Protein AF-0000000066659249 (afdb_homodimer)

Radius of gyration: 37.43 Å; Cα contacts (8 Å, |Δi|>4): 221; chains: 2; bounding box: 89×97×148 Å

pLDDT: mean 71.65, std 25.77, range [28.55, 98.88]

Solvent-accessible surface area (backbone atoms only — not comparable to full-atom values): 22396 Å² total; per-residue (Å²): 132,82,81,75,80,78,77,78,77,73,79,76,73,80,72,71,75,65,77,72,71,72,72,58,65,81,58,81,72,48,66,68,53,38,50,52,30,42,47,53,44,69,64,48,76,65,49,74,90,69,35,51,66,54,49,49,52,50,40,46,52,32,44,44,65,36,52,31,66,90,82,36,53,72,68,57,39,46,46,54,52,38,38,52,49,53,50,67,30,39,57,68,71,58,28,54,55,48,56,72,72,57,60,83,43,56,68,50,43,31,51,48,50,50,50,50,53,52,53,27,51,50,32,40,52,56,67,65,45,74,69,78,71,79,73,81,69,81,84,73,81,71,82,75,74,79,87,70,71,75,77,75,64,79,69,71,80,68,74,73,70,81,54,78,75,70,79,90,53,84,56,76,79,84,65,79,83,121,132,81,82,75,82,79,78,81,79,73,80,74,72,79,73,73,76,67,76,72,71,72,71,58,66,81,57,80,73,48,63,70,54,38,51,51,29,40,48,52,42,72,64,47,75,62,48,75,87,70,35,52,66,54,48,51,50,50,40,46,53,33,44,42,65,35,50,30,65,90,82,36,52,71,68,54,38,48,46,56,52,36,38,53,49,52,52,67,30,39,57,67,70,59,28,53,52,49,57,72,70,58,61,81,44,56,68,50,44,32,52,48,52,51,51,50,52,53,51,20,52,52,31,41,50,58,66,66,46,75,68,77,73,76,73,81,67,80,85,72,82,73,81,75,70,88,86,86,77,76,78,74,64,80,69,69,78,70,73,74,68,79,54,75,78,69,80,88,55,64,44,84,75,85,72,80,84,121

Secondary structure (DSSP, 8-state):
---------------------------S--HHHHHHHHHHHHT----TTT-HHHHHHHHHHHHHHHH-TTTS-HHHHHHHHHHHHHHHHS-HHHHHHHHHH---SHHHHHHHHHHHHHHHHHHHHHHHS----------------S----------------------S---------/---------------------------S--HHHHHHHHHHHHT----TTT-HHHHHHHHHHHHHHHH-TTTS-HHHHHHHHHHHHHHHHS-HHHHHHHHHH---SHHHHHHHHHHHHHHHHHHHHHHHS---------------------------------------S---------

Organism: Homo sapiens (NCBI:txid9606)

Structure (mmCIF, N/CA/C/O backbone):
data_AF-0000000066659249-model_v1
#
loop_
_entity.id
_entity.type
_entity.pdbx_description
1 polymer 'Zinc finger and SCAN domain containing 1'
#
loop_
_atom_site.group_PDB
_atom_site.id
_atom_site.type_symbol
_atom_site.label_atom_id
_atom_site.label_alt_id
_atom_site.label_comp_id
_atom_site.label_asym_id
_atom_site.label_entity_id
_atom_site.label_seq_id
_atom_site.pdbx_PDB_ins_code
_atom_site.Cartn_x
_atom_site.Cartn_y
_atom_site.Cartn_z
_atom_site.occupancy
_atom_site.B_iso_or_equiv
_atom_site.auth_seq_id
_atom_site.auth_comp_id
_atom_site.auth_asym_id
_atom_site.auth_atom_id
_atom_site.pdbx_PDB_model_num
ATOM 1 N N . MET A 1 1 ? -12.602 -36.469 81 1 34.88 1 MET A N 1
ATOM 2 C CA . MET A 1 1 ? -13.234 -36.406 79.688 1 34.88 1 MET A CA 1
ATOM 3 C C . MET A 1 1 ? -12.336 -35.719 78.688 1 34.88 1 MET A C 1
ATOM 5 O O . MET A 1 1 ? -11.93 -34.562 78.875 1 34.88 1 MET A O 1
ATOM 9 N N . LEU A 1 2 ? -11.461 -36.531 78 1 43.75 2 LEU A N 1
ATOM 10 C CA . LEU A 1 2 ? -10.43 -36.125 77.062 1 43.75 2 LEU A CA 1
ATOM 11 C C . LEU A 1 2 ? -11.023 -35.312 75.938 1 43.75 2 LEU A C 1
ATOM 13 O O . LEU A 1 2 ? -12.07 -35.656 75.375 1 43.75 2 LEU A O 1
ATOM 17 N N . PRO A 1 3 ? -10.703 -33.969 75.812 1 46.81 3 PRO A N 1
ATOM 18 C CA . PRO A 1 3 ? -11.289 -33.031 74.875 1 46.81 3 PRO A CA 1
ATOM 19 C C . PRO A 1 3 ? -11.133 -33.531 73.438 1 46.81 3 PRO A C 1
ATOM 21 O O . PRO A 1 3 ? -10.195 -34.25 73.125 1 46.81 3 PRO A O 1
ATOM 24 N N . ARG A 1 4 ? -12.266 -33.938 72.75 1 46.78 4 ARG A N 1
ATOM 25 C CA . ARG A 1 4 ? -12.336 -34.438 71.375 1 46.78 4 ARG A CA 1
ATOM 26 C C . ARG A 1 4 ? -11.625 -33.5 70.375 1 46.78 4 ARG A C 1
ATOM 28 O O . ARG A 1 4 ? -11.711 -32.281 70.5 1 46.78 4 ARG A O 1
ATOM 35 N N . PRO A 1 5 ? -10.516 -34 69.75 1 45.25 5 PRO A N 1
ATOM 36 C CA . PRO A 1 5 ? -9.719 -33.156 68.875 1 45.25 5 PRO A CA 1
ATOM 37 C C . PRO A 1 5 ? -10.57 -32.531 67.75 1 45.25 5 PRO A C 1
ATOM 39 O O . PRO A 1 5 ? -11.594 -33.094 67.375 1 45.25 5 PRO A O 1
ATOM 42 N N . LYS A 1 6 ? -10.727 -31.172 67.688 1 40.38 6 LYS A N 1
ATOM 43 C CA . LYS A 1 6 ? -11.461 -30.375 66.688 1 40.38 6 LYS A CA 1
ATOM 44 C C . LYS A 1 6 ? -11.094 -30.781 65.25 1 40.38 6 LYS A C 1
ATOM 46 O O . LYS A 1 6 ? -9.914 -30.969 65 1 40.38 6 LYS A O 1
ATOM 51 N N . ALA A 1 7 ? -12.031 -31.375 64.5 1 44 7 ALA A N 1
ATOM 52 C CA . ALA A 1 7 ? -11.93 -31.859 63.094 1 44 7 ALA A CA 1
ATOM 53 C C . ALA A 1 7 ? -11.258 -30.828 62.219 1 44 7 ALA A C 1
ATOM 55 O O . ALA A 1 7 ? -11.461 -29.625 62.375 1 44 7 ALA A O 1
ATOM 56 N N . PRO A 1 8 ? -10.07 -31.203 61.625 1 44.59 8 PRO A N 1
ATOM 57 C CA . PRO A 1 8 ? -9.344 -30.266 60.75 1 44.59 8 PRO A CA 1
ATOM 58 C C . PRO A 1 8 ? -10.234 -29.656 59.656 1 44.59 8 PRO A C 1
ATOM 60 O O . PRO A 1 8 ? -11.234 -30.266 59.281 1 44.59 8 PRO A O 1
ATOM 63 N N . ALA A 1 9 ? -10.438 -28.312 59.688 1 44.53 9 ALA A N 1
ATOM 64 C CA . ALA A 1 9 ? -11.172 -27.484 58.719 1 44.53 9 ALA A CA 1
ATOM 65 C C . ALA A 1 9 ? -10.844 -27.891 57.281 1 44.53 9 ALA A C 1
ATOM 67 O O . ALA A 1 9 ? -9.719 -28.297 57 1 44.53 9 ALA A O 1
ATOM 68 N N . SER A 1 10 ? -11.883 -28.625 56.688 1 44.41 10 SER A N 1
ATOM 69 C CA . SER A 1 10 ? -11.859 -29.078 55.312 1 44.41 10 SER A CA 1
ATOM 70 C C . SER A 1 10 ? -11.195 -28.062 54.375 1 44.41 10 SER A C 1
ATOM 72 O O . SER A 1 10 ? -11.383 -26.859 54.562 1 44.41 10 SER A O 1
ATOM 74 N N . PRO A 1 11 ? -9.992 -28.469 53.812 1 45 11 PRO A N 1
ATOM 75 C CA . PRO A 1 11 ? -9.336 -27.562 52.844 1 45 11 PRO A CA 1
ATOM 76 C C . PRO A 1 11 ? -10.312 -26.969 51.844 1 45 11 PRO A C 1
ATOM 78 O O . PRO A 1 11 ? -11.328 -27.594 51.5 1 45 11 PRO A O 1
ATOM 81 N N . ARG A 1 12 ? -10.602 -25.641 51.969 1 41.31 12 ARG A N 1
ATOM 82 C CA . ARG A 1 12 ? -11.43 -24.875 51.062 1 41.31 12 ARG A CA 1
ATOM 83 C C . ARG A 1 12 ? -11.141 -25.281 49.594 1 41.31 12 ARG A C 1
ATOM 85 O O . ARG A 1 12 ? -9.984 -25.422 49.219 1 41.31 12 ARG A O 1
ATOM 92 N N . ARG A 1 13 ? -12.078 -26.109 48.969 1 41.59 13 ARG A N 1
ATOM 93 C CA . ARG A 1 13 ? -12 -26.453 47.562 1 41.59 13 ARG A CA 1
ATOM 94 C C . ARG A 1 13 ? -11.469 -25.297 46.719 1 41.59 13 ARG A C 1
ATOM 96 O O . ARG A 1 13 ? -11.906 -24.141 46.906 1 41.59 13 ARG A O 1
ATOM 103 N N . PRO A 1 14 ? -10.25 -25.469 46.125 1 45.16 14 PRO A N 1
ATOM 104 C CA . PRO A 1 14 ? -9.742 -24.391 45.25 1 45.16 14 PRO A CA 1
ATOM 105 C C . PRO A 1 14 ? -10.805 -23.844 44.312 1 45.16 14 PRO A C 1
ATOM 107 O O . PRO A 1 14 ? -11.617 -24.609 43.781 1 45.16 14 PRO A O 1
ATOM 110 N N . GLN A 1 15 ? -11.477 -22.719 44.656 1 40.66 15 GLN A N 1
ATOM 111 C CA . GLN A 1 15 ? -12.414 -22.031 43.75 1 40.66 15 GLN A CA 1
ATOM 112 C C . GLN A 1 15 ? -11.898 -22.016 42.312 1 40.66 15 GLN A C 1
ATOM 114 O O . GLN A 1 15 ? -10.703 -21.844 42.094 1 40.66 15 GLN A O 1
ATOM 119 N N . THR A 1 16 ? -12.469 -22.906 41.438 1 46.16 16 THR A N 1
ATOM 120 C CA . THR A 1 16 ? -12.195 -22.828 40 1 46.16 16 THR A CA 1
ATOM 121 C C . THR A 1 16 ? -12.086 -21.391 39.562 1 46.16 16 THR A C 1
ATOM 123 O O . THR A 1 16 ? -12.938 -20.562 39.875 1 46.16 16 THR A O 1
ATOM 126 N N . PRO A 1 17 ? -10.867 -20.922 39.281 1 46.28 17 PRO A N 1
ATOM 127 C CA . PRO A 1 17 ? -10.805 -19.547 38.781 1 46.28 17 PRO A CA 1
ATOM 128 C C . PRO A 1 17 ? -11.883 -19.266 37.719 1 46.28 17 PRO A C 1
ATOM 130 O O . PRO A 1 17 ? -12.25 -20.156 36.969 1 46.28 17 PRO A O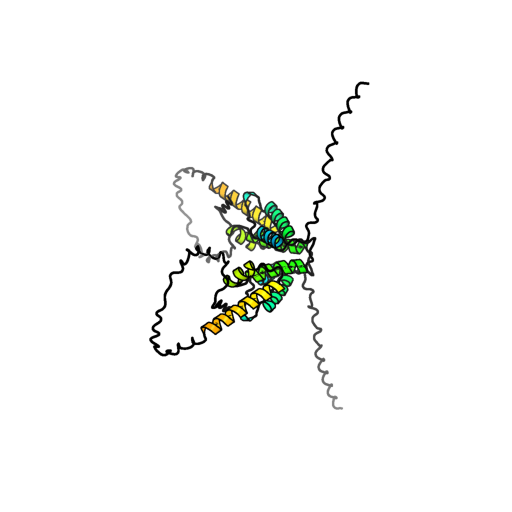 1
ATOM 133 N N . THR A 1 18 ? -12.992 -18.609 38.094 1 44.81 18 THR A N 1
ATOM 134 C CA . THR A 1 18 ? -13.914 -18.109 37.094 1 44.81 18 THR A CA 1
ATOM 135 C C . THR A 1 18 ? -13.148 -17.609 35.875 1 44.81 18 THR A C 1
ATOM 137 O O . THR A 1 18 ? -12.094 -17 36 1 44.81 18 THR A O 1
ATOM 140 N N . PRO A 1 19 ? -13.312 -18.328 34.75 1 41.47 19 PRO A N 1
ATOM 141 C CA . PRO A 1 19 ? -12.656 -17.75 33.594 1 41.47 19 PRO A CA 1
ATOM 142 C C . PRO A 1 19 ? -12.734 -16.219 33.562 1 41.47 19 PRO A C 1
ATOM 144 O O . PRO A 1 19 ? -13.75 -15.648 33.969 1 41.47 19 PRO A O 1
ATOM 147 N N . SER A 1 20 ? -11.758 -15.508 34.031 1 40 20 SER A N 1
ATOM 148 C CA . SER A 1 20 ? -11.664 -14.062 33.844 1 40 20 SER A CA 1
ATOM 149 C C . SER A 1 20 ? -12.297 -13.648 32.5 1 40 20 SER A C 1
ATOM 151 O O . SER A 1 20 ? -12.078 -14.289 31.484 1 40 20 SER A O 1
ATOM 153 N N . GLU A 1 21 ? -13.555 -13.148 32.5 1 41.75 21 GLU A N 1
ATOM 154 C CA . GLU A 1 21 ? -14.273 -12.43 31.438 1 41.75 21 GLU A CA 1
ATOM 155 C C . GLU A 1 21 ? -13.312 -11.609 30.578 1 41.75 21 GLU A C 1
ATOM 157 O O . GLU A 1 21 ? -13.719 -10.625 29.953 1 41.75 21 GLU A O 1
ATOM 162 N N . GLN A 1 22 ? -12.086 -11.688 30.828 1 38.53 22 GLN A N 1
ATOM 163 C CA . GLN A 1 22 ? -11.328 -10.766 29.984 1 38.53 22 GLN A CA 1
ATOM 164 C C . GLN A 1 22 ? -11.617 -11 28.516 1 38.53 22 GLN A C 1
ATOM 166 O O . GLN A 1 22 ? -10.695 -11.094 27.703 1 38.53 22 GLN A O 1
ATOM 171 N N . ASP A 1 23 ? -12.547 -11.844 28.266 1 40.34 23 ASP A N 1
ATOM 172 C CA . ASP A 1 23 ? -12.898 -11.789 26.859 1 40.34 23 ASP A CA 1
ATOM 173 C C . ASP A 1 23 ? -13.203 -10.359 26.422 1 40.34 23 ASP A C 1
ATOM 175 O O . ASP A 1 23 ? -14.359 -9.945 26.406 1 40.34 23 ASP A O 1
ATOM 179 N N . ALA A 1 24 ? -12.539 -9.305 26.984 1 41.25 24 ALA A N 1
ATOM 180 C CA . ALA A 1 24 ? -12.695 -7.895 26.625 1 41.25 24 ALA A CA 1
ATOM 181 C C . ALA A 1 24 ? -12.961 -7.75 25.125 1 41.25 24 ALA A C 1
ATOM 183 O O . ALA A 1 24 ? -12.305 -8.398 24.312 1 41.25 24 ALA A O 1
ATOM 184 N N . ASP A 1 25 ? -14.094 -7.66 24.75 1 46.62 25 ASP A N 1
ATOM 185 C CA . ASP A 1 25 ? -14.43 -7.172 23.406 1 46.62 25 ASP A CA 1
ATOM 186 C C . ASP A 1 25 ? -13.312 -6.297 22.844 1 46.62 25 ASP A C 1
ATOM 188 O O . ASP A 1 25 ? -12.812 -5.402 23.531 1 46.62 25 ASP A O 1
ATOM 192 N N . PRO A 1 26 ? -12.367 -6.848 22.125 1 51.72 26 PRO A N 1
ATOM 193 C CA . PRO A 1 26 ? -11.273 -5.938 21.766 1 51.72 26 PRO A CA 1
ATOM 194 C C . PRO A 1 26 ? -11.75 -4.504 21.547 1 51.72 26 PRO A C 1
ATOM 196 O O . PRO A 1 26 ? -12.672 -4.27 20.766 1 51.72 26 PRO A O 1
ATOM 199 N N . GLY A 1 27 ? -12.047 -3.768 22.594 1 56.53 27 GLY A N 1
ATOM 200 C CA . GLY A 1 27 ? -12.281 -2.342 22.438 1 56.53 27 GLY A CA 1
ATOM 201 C C . GLY A 1 27 ? -11.703 -1.775 21.156 1 56.53 27 GLY A C 1
ATOM 202 O O . GLY A 1 27 ? -11.102 -2.504 20.359 1 56.53 27 GLY A O 1
ATOM 203 N N . PRO A 1 28 ? -12.234 -0.612 20.812 1 67.56 28 PRO A N 1
ATOM 204 C CA . PRO A 1 28 ? -11.664 0.016 19.625 1 67.56 28 PRO A CA 1
ATOM 205 C C . PRO A 1 28 ? -10.141 -0.065 19.578 1 67.56 28 PRO A C 1
ATOM 207 O O . PRO A 1 28 ? -9.492 -0.015 20.625 1 67.56 28 PRO A O 1
ATOM 210 N N . ALA A 1 29 ? -9.766 -0.588 18.594 1 75.94 29 ALA A N 1
ATOM 211 C CA . ALA A 1 29 ? -8.312 -0.71 18.422 1 75.94 29 ALA A CA 1
ATOM 212 C C . ALA A 1 29 ? -7.625 0.635 18.641 1 75.94 29 ALA A C 1
ATOM 214 O O . ALA A 1 29 ? -8.086 1.663 18.141 1 75.94 29 ALA A O 1
ATOM 215 N N . SER A 1 30 ? -6.781 0.67 19.594 1 87.62 30 SER A N 1
ATOM 216 C CA . SER A 1 30 ? -5.945 1.853 19.766 1 87.62 30 SER A CA 1
ATOM 217 C C . SER A 1 30 ? -5.227 2.209 18.469 1 87.62 30 SER A C 1
ATOM 219 O O . SER A 1 30 ? -5 1.343 17.609 1 87.62 30 SER A O 1
ATOM 221 N N . PRO A 1 31 ? -4.914 3.426 18.312 1 89 31 PRO A N 1
ATOM 222 C CA . PRO A 1 31 ? -4.176 3.836 17.109 1 89 31 PRO A CA 1
ATOM 223 C C . PRO A 1 31 ? -2.846 3.1 16.969 1 89 31 PRO A C 1
ATOM 225 O O . PRO A 1 31 ? -2.434 2.791 15.844 1 89 31 PRO A O 1
ATOM 228 N N . ARG A 1 32 ? -2.238 2.912 18.047 1 90.38 32 ARG A N 1
ATOM 229 C CA . ARG A 1 32 ? -0.972 2.186 18.016 1 90.38 32 ARG A CA 1
ATOM 230 C C . ARG A 1 32 ? -1.176 0.756 17.531 1 90.38 32 ARG A C 1
ATOM 232 O O . ARG A 1 32 ? -0.354 0.228 16.766 1 90.38 32 ARG A O 1
ATOM 239 N N . ASP A 1 33 ? -2.201 0.205 17.984 1 93.94 33 ASP A N 1
ATOM 240 C CA . ASP A 1 33 ? -2.521 -1.154 17.547 1 93.94 33 ASP A CA 1
ATOM 241 C C . ASP A 1 33 ? -2.848 -1.203 16.062 1 93.94 33 ASP A C 1
ATOM 243 O O . ASP A 1 33 ? -2.414 -2.115 15.359 1 93.94 33 ASP A O 1
ATOM 247 N N . THR A 1 34 ? -3.613 -0.264 15.633 1 95.56 34 THR A N 1
ATOM 248 C CA . THR A 1 34 ? -3.975 -0.202 14.219 1 95.56 34 THR A CA 1
ATOM 249 C C . THR A 1 34 ? -2.73 -0.085 13.344 1 95.56 34 THR A C 1
ATOM 251 O O . THR A 1 34 ? -2.615 -0.765 12.32 1 95.56 34 THR A O 1
ATOM 254 N N . GLU A 1 35 ? -1.809 0.736 13.781 1 95.62 35 GLU A N 1
ATOM 255 C CA . GLU A 1 35 ? -0.558 0.916 13.047 1 95.62 35 GLU A CA 1
ATOM 256 C C . GLU A 1 35 ? 0.271 -0.365 13.047 1 95.62 35 GLU A C 1
ATOM 258 O O . GLU A 1 35 ? 0.887 -0.713 12.039 1 95.62 35 GLU A O 1
ATOM 263 N N . ALA A 1 36 ? 0.311 -1.002 14.156 1 96.31 36 ALA A N 1
ATOM 264 C CA . ALA A 1 36 ? 1.062 -2.252 14.234 1 96.31 36 ALA A CA 1
ATOM 265 C C . ALA A 1 36 ? 0.488 -3.297 13.281 1 96.31 36 ALA A C 1
ATOM 267 O O . ALA A 1 36 ? 1.236 -4.031 12.633 1 96.31 36 ALA A O 1
ATOM 268 N N . GLN A 1 37 ? -0.81 -3.336 13.258 1 97.88 37 GLN A N 1
ATOM 269 C CA . GLN A 1 37 ? -1.466 -4.285 12.359 1 97.88 37 GLN A CA 1
ATOM 270 C C . GLN A 1 37 ? -1.225 -3.922 10.898 1 97.88 37 GLN A C 1
ATOM 272 O O . GLN A 1 37 ? -1.006 -4.801 10.062 1 97.88 37 GLN A O 1
ATOM 277 N N . ARG A 1 38 ? -1.259 -2.67 10.586 1 98.06 38 ARG A N 1
ATOM 278 C CA . ARG A 1 38 ? -0.951 -2.209 9.234 1 98.06 38 ARG A CA 1
ATOM 279 C C . ARG A 1 38 ? 0.453 -2.635 8.82 1 98.06 38 ARG A C 1
ATOM 281 O O . ARG A 1 38 ? 0.645 -3.176 7.727 1 98.06 38 ARG A O 1
ATOM 288 N N . LEU A 1 39 ? 1.36 -2.398 9.727 1 97.5 39 LEU A N 1
ATOM 289 C CA . LEU A 1 39 ? 2.752 -2.723 9.43 1 97.5 39 LEU A CA 1
ATOM 290 C C . LEU A 1 39 ? 2.924 -4.219 9.195 1 97.5 39 LEU A C 1
ATOM 292 O O . LEU A 1 39 ? 3.656 -4.629 8.289 1 97.5 39 LEU A O 1
ATOM 296 N N . ARG A 1 40 ? 2.277 -5.008 9.93 1 98.19 40 ARG A N 1
ATOM 297 C CA . ARG A 1 40 ? 2.354 -6.453 9.75 1 98.19 40 ARG A CA 1
ATOM 298 C C . ARG A 1 40 ? 1.824 -6.867 8.375 1 98.19 40 ARG A C 1
ATOM 300 O O . ARG A 1 40 ? 2.395 -7.742 7.723 1 98.19 40 ARG A O 1
ATOM 307 N N . PHE A 1 41 ? 0.739 -6.242 8.008 1 98.69 41 PHE A N 1
ATOM 308 C CA . PHE A 1 41 ? 0.149 -6.535 6.711 1 98.69 41 PHE A CA 1
ATOM 309 C C . PHE A 1 41 ? 1.075 -6.09 5.586 1 98.69 41 PHE A C 1
ATOM 311 O O . PHE A 1 41 ? 1.317 -6.844 4.641 1 98.69 41 PHE A O 1
ATOM 318 N N . ARG A 1 42 ? 1.673 -4.91 5.73 1 98.44 42 ARG A N 1
ATOM 319 C CA . ARG A 1 42 ? 2.482 -4.332 4.664 1 98.44 42 ARG A CA 1
ATOM 320 C C . ARG A 1 42 ? 3.867 -4.965 4.621 1 98.44 42 ARG A C 1
ATOM 322 O O . ARG A 1 42 ? 4.496 -5.023 3.562 1 98.44 42 ARG A O 1
ATOM 329 N N . GLN A 1 43 ? 4.359 -5.449 5.672 1 97.31 43 GLN A N 1
ATOM 330 C CA . GLN A 1 43 ? 5.703 -6.012 5.746 1 97.31 43 GLN A CA 1
ATOM 331 C C . GLN A 1 43 ? 5.684 -7.523 5.531 1 97.31 43 GLN A C 1
ATOM 333 O O . GLN A 1 43 ? 6.715 -8.188 5.656 1 97.31 43 GLN A O 1
ATOM 338 N N . PHE A 1 44 ? 4.57 -8.039 5.203 1 97.44 44 PHE A N 1
ATOM 339 C CA . PHE A 1 44 ? 4.453 -9.469 4.957 1 97.44 44 PHE A CA 1
ATOM 340 C C . PHE A 1 44 ? 5.469 -9.93 3.92 1 97.44 44 PHE A C 1
ATOM 342 O O . PHE A 1 44 ? 5.699 -9.242 2.922 1 97.44 44 PHE A O 1
ATOM 349 N N . GLN A 1 45 ? 6.043 -11.086 4.168 1 94.81 45 GLN A N 1
ATOM 350 C CA . GLN A 1 45 ? 7.02 -11.664 3.254 1 94.81 45 GLN A CA 1
ATOM 351 C C . GLN A 1 45 ? 6.512 -12.977 2.668 1 94.81 45 GLN A C 1
ATOM 353 O O . GLN A 1 45 ? 6.051 -13.852 3.402 1 94.81 45 GLN A O 1
ATOM 358 N N . TYR A 1 46 ? 6.621 -13.055 1.405 1 95.31 46 TYR A N 1
ATOM 359 C CA . TYR A 1 46 ? 6.25 -14.297 0.739 1 95.31 46 TYR A CA 1
ATOM 360 C C . TYR A 1 46 ? 7.383 -15.312 0.808 1 95.31 46 TYR A C 1
ATOM 362 O O . TYR A 1 46 ? 8.531 -15 0.479 1 95.31 46 TYR A O 1
ATOM 370 N N . HIS A 1 47 ? 7.016 -16.516 1.206 1 90.56 47 HIS A N 1
ATOM 371 C CA . HIS A 1 47 ? 7.93 -17.656 1.192 1 90.56 47 HIS A CA 1
ATOM 372 C C . HIS A 1 47 ? 7.477 -18.719 0.197 1 90.56 47 HIS A C 1
ATOM 374 O O . HIS A 1 47 ? 6.414 -19.312 0.365 1 90.56 47 HIS A O 1
ATOM 380 N N . VAL A 1 48 ? 8.398 -18.984 -0.696 1 86.38 48 VAL A N 1
ATOM 381 C CA . VAL A 1 48 ? 8.062 -19.891 -1.782 1 86.38 48 VAL A CA 1
ATOM 382 C C . VAL A 1 48 ? 7.691 -21.266 -1.211 1 86.38 48 VAL A C 1
ATOM 384 O O . VAL A 1 48 ? 6.777 -21.922 -1.711 1 86.38 48 VAL A O 1
ATOM 387 N N . ALA A 1 49 ? 8.375 -21.578 -0.173 1 85.62 49 ALA A N 1
ATOM 388 C CA . ALA A 1 49 ? 8.172 -22.891 0.431 1 85.62 49 ALA A CA 1
ATOM 389 C C . ALA A 1 49 ? 6.758 -23.031 0.987 1 85.62 49 ALA A C 1
ATOM 391 O O . ALA A 1 49 ? 6.188 -24.125 0.993 1 85.62 49 ALA A O 1
ATOM 392 N N . SER A 1 50 ? 6.172 -21.969 1.454 1 90 50 SER A N 1
ATOM 393 C CA . SER A 1 50 ? 4.84 -22 2.045 1 90 50 SER A CA 1
ATOM 394 C C . SER A 1 50 ? 3.758 -22.047 0.971 1 90 50 SER A C 1
ATOM 396 O O . SER A 1 50 ? 2.668 -22.578 1.203 1 90 50 SER A O 1
ATOM 398 N N . GLY A 1 51 ? 4.059 -21.453 -0.217 1 93 51 GLY A N 1
ATOM 399 C CA . GLY A 1 51 ? 3.121 -21.438 -1.329 1 93 51 GLY A CA 1
ATOM 400 C C . GLY A 1 51 ? 2.209 -20.234 -1.326 1 93 51 GLY A C 1
ATOM 401 O O . GLY A 1 51 ? 2.041 -19.578 -0.295 1 93 51 GLY A O 1
ATOM 402 N N . PRO A 1 52 ? 1.58 -20.016 -2.369 1 96.62 52 PRO A N 1
ATOM 403 C CA . PRO A 1 52 ? 0.794 -18.797 -2.541 1 96.62 52 PRO A CA 1
ATOM 404 C C . PRO A 1 52 ? -0.548 -18.844 -1.815 1 96.62 52 PRO A C 1
ATOM 406 O O . PRO A 1 52 ? -1.036 -17.828 -1.336 1 96.62 52 PRO A O 1
ATOM 409 N N . HIS A 1 53 ? -1.154 -20.047 -1.659 1 97.38 53 HIS A N 1
ATOM 410 C CA . HIS A 1 53 ? -2.461 -20.141 -1.018 1 97.38 53 HIS A CA 1
ATOM 411 C C . HIS A 1 53 ? -2.371 -19.812 0.468 1 97.38 53 HIS A C 1
ATOM 413 O O . HIS A 1 53 ? -3.225 -19.094 1.001 1 97.38 53 HIS A O 1
ATOM 419 N N . LEU A 1 54 ? -1.35 -20.359 1.036 1 96.88 54 LEU A N 1
ATOM 420 C CA . LEU A 1 54 ? -1.137 -20.062 2.447 1 96.88 54 LEU A CA 1
ATOM 421 C C . LEU A 1 54 ? -0.83 -18.578 2.648 1 96.88 54 LEU A C 1
ATOM 423 O O . LEU A 1 54 ? -1.338 -17.953 3.584 1 96.88 54 LEU A O 1
ATOM 427 N N . ALA A 1 55 ? 0.015 -18.078 1.82 1 97.5 55 ALA A N 1
ATOM 428 C CA . ALA A 1 55 ? 0.369 -16.672 1.885 1 97.5 55 ALA A CA 1
ATOM 429 C C . ALA A 1 55 ? -0.871 -15.781 1.764 1 97.5 55 ALA A C 1
ATOM 431 O O . ALA A 1 55 ? -1.041 -14.836 2.529 1 97.5 55 ALA A O 1
ATOM 432 N N . LEU A 1 56 ? -1.727 -16.109 0.867 1 98.56 56 LEU A N 1
ATOM 433 C CA . LEU A 1 56 ? -2.945 -15.336 0.654 1 98.56 56 LEU A CA 1
ATOM 434 C C . LEU A 1 56 ? -3.865 -15.43 1.867 1 98.56 56 LEU A C 1
ATOM 436 O O . LEU A 1 56 ? -4.508 -14.445 2.238 1 98.56 56 LEU A O 1
ATOM 440 N N . GLY A 1 57 ? -3.953 -16.547 2.445 1 98.44 57 GLY A N 1
ATOM 441 C CA . GLY A 1 57 ? -4.711 -16.688 3.678 1 98.44 57 GLY A CA 1
ATOM 442 C C . GLY A 1 57 ? -4.176 -15.828 4.809 1 98.44 57 GLY A C 1
ATOM 443 O O . GLY A 1 57 ? -4.945 -15.211 5.547 1 98.44 57 GLY A O 1
ATOM 444 N N . GLN A 1 58 ? -2.885 -15.836 4.945 1 98.38 58 GLN A N 1
ATOM 445 C CA . GLN A 1 58 ? -2.254 -15.008 5.969 1 98.38 58 GLN A CA 1
ATOM 446 C C . GLN A 1 58 ? -2.512 -13.531 5.711 1 98.38 58 GLN A C 1
ATOM 448 O O . GLN A 1 58 ? -2.84 -12.781 6.637 1 98.38 58 GLN A O 1
ATOM 453 N N . LEU A 1 59 ? -2.375 -13.164 4.5 1 98.75 59 LEU A N 1
ATOM 454 C CA . LEU A 1 59 ? -2.588 -11.766 4.137 1 98.75 59 LEU A CA 1
ATOM 455 C C . LEU A 1 59 ? -4.039 -11.352 4.371 1 98.75 59 LEU A C 1
ATOM 457 O O . LEU A 1 59 ? -4.309 -10.227 4.789 1 98.75 59 LEU A O 1
ATOM 461 N N . TRP A 1 60 ? -4.879 -12.281 4.078 1 98.69 60 TRP A N 1
ATOM 462 C CA . TRP A 1 60 ? -6.289 -12.023 4.359 1 98.69 60 TRP A CA 1
ATOM 463 C C . TRP A 1 60 ? -6.508 -11.758 5.844 1 98.69 60 TRP A C 1
ATOM 465 O O . TRP A 1 60 ? -7.199 -10.805 6.219 1 98.69 60 TRP A O 1
ATOM 475 N N . THR A 1 61 ? -5.957 -12.57 6.645 1 98.62 61 THR A N 1
ATOM 476 C CA . THR A 1 61 ? -6.082 -12.438 8.094 1 98.62 61 THR A CA 1
ATOM 477 C C . THR A 1 61 ? -5.465 -11.133 8.57 1 98.62 61 THR A C 1
ATOM 479 O O . THR A 1 61 ? -6.074 -10.398 9.352 1 98.62 61 THR A O 1
ATOM 482 N N . LEU A 1 62 ? -4.324 -10.859 8.094 1 98.5 62 LEU A N 1
ATOM 483 C CA . LEU A 1 62 ? -3.629 -9.641 8.484 1 98.5 62 LEU A CA 1
ATOM 484 C C . LEU A 1 62 ? -4.402 -8.406 8.031 1 98.5 62 LEU A C 1
ATOM 486 O O . LEU A 1 62 ? -4.496 -7.422 8.766 1 98.5 62 LEU A O 1
ATOM 490 N N . CYS A 1 63 ? -4.91 -8.438 6.844 1 98.81 63 CYS A N 1
ATOM 491 C CA . CYS A 1 63 ? -5.699 -7.328 6.32 1 98.81 63 CYS A CA 1
ATOM 492 C C . CYS A 1 63 ? -6.945 -7.094 7.168 1 98.81 63 CYS A C 1
ATOM 494 O O . CYS A 1 63 ? -7.281 -5.949 7.48 1 98.81 63 CYS A O 1
ATOM 496 N N . ARG A 1 64 ? -7.59 -8.102 7.559 1 98.44 64 ARG A N 1
ATOM 497 C CA . ARG A 1 64 ? -8.781 -8.008 8.398 1 98.44 64 ARG A CA 1
ATOM 498 C C . ARG A 1 64 ? -8.438 -7.438 9.766 1 98.44 64 ARG A C 1
ATOM 500 O O . ARG A 1 64 ? -9.219 -6.66 10.328 1 98.44 64 ARG A O 1
ATOM 507 N N . GLN A 1 65 ? -7.332 -7.832 10.258 1 97.94 65 GLN A N 1
ATOM 508 C CA . GLN A 1 65 ? -6.895 -7.32 11.555 1 97.94 65 GLN A CA 1
ATOM 509 C C . GLN A 1 65 ? -6.582 -5.828 11.477 1 97.94 65 GLN A C 1
ATOM 511 O O . GLN A 1 65 ? -6.824 -5.09 12.438 1 97.94 65 GLN A O 1
ATOM 516 N N . TRP A 1 66 ? -6.105 -5.441 10.359 1 98.19 66 TRP A N 1
ATOM 517 C CA . TRP A 1 66 ? -5.766 -4.035 10.164 1 98.19 66 TRP A CA 1
ATOM 518 C C . TRP A 1 66 ? -7.02 -3.199 9.938 1 98.19 66 TRP A C 1
ATOM 520 O O . TRP A 1 66 ? -7.25 -2.217 10.648 1 98.19 66 TRP A O 1
ATOM 530 N N . LEU A 1 67 ? -7.867 -3.605 9.078 1 98.06 67 LEU A N 1
ATOM 531 C CA . LEU A 1 67 ? -8.969 -2.764 8.641 1 98.06 67 LEU A CA 1
ATOM 532 C C . LEU A 1 67 ? -10.227 -3.02 9.469 1 98.06 67 LEU A C 1
ATOM 534 O O . LEU A 1 67 ? -11.133 -2.191 9.5 1 98.06 67 LEU A O 1
ATOM 538 N N . ARG A 1 68 ? -10.32 -4.156 10.031 1 97.56 68 ARG A N 1
ATOM 539 C CA . ARG A 1 68 ? -11.414 -4.547 10.914 1 97.56 68 ARG A CA 1
ATOM 540 C C . ARG A 1 68 ? -12.766 -4.254 10.273 1 97.56 68 ARG A C 1
ATOM 542 O O . ARG A 1 68 ? -13.594 -3.539 10.844 1 97.56 68 ARG A O 1
ATOM 549 N N . PRO A 1 69 ? -13.055 -4.984 9.195 1 97.62 69 PRO A N 1
ATOM 550 C CA . PRO A 1 69 ? -14.312 -4.734 8.477 1 97.62 69 PRO A CA 1
ATOM 551 C C . PRO A 1 69 ? -15.547 -5.016 9.336 1 97.62 69 PRO A C 1
ATOM 553 O O . PRO A 1 69 ? -16.625 -4.473 9.078 1 97.62 69 PRO A O 1
ATOM 556 N N . GLU A 1 70 ? -15.438 -5.797 10.336 1 96.25 70 GLU A N 1
ATOM 557 C CA . GLU A 1 70 ? -16.562 -6.113 11.211 1 96.25 70 GLU A CA 1
ATOM 558 C C . GLU A 1 70 ? -16.906 -4.941 12.125 1 96.25 70 GLU A C 1
ATOM 560 O O . GLU A 1 70 ? -18.047 -4.801 12.562 1 96.25 70 GLU A O 1
ATOM 565 N N . ALA A 1 71 ? -15.938 -4.117 12.383 1 96.5 71 ALA A N 1
ATOM 566 C CA . ALA A 1 71 ? -16.109 -3.039 13.352 1 96.5 71 ALA A CA 1
ATOM 567 C C . ALA A 1 71 ? -16.188 -1.682 12.656 1 96.5 71 ALA A C 1
ATOM 569 O O . ALA A 1 71 ? -16.656 -0.703 13.242 1 96.5 71 ALA A O 1
ATOM 570 N N . ARG A 1 72 ? -15.773 -1.648 11.391 1 96 72 ARG A N 1
ATOM 571 C CA . ARG A 1 72 ? -15.664 -0.364 10.711 1 96 72 ARG A CA 1
ATOM 572 C C . ARG A 1 72 ? -16.516 -0.346 9.445 1 96 72 ARG A C 1
ATOM 574 O O . ARG A 1 72 ? -16.719 -1.383 8.805 1 96 72 ARG A O 1
ATOM 581 N N . SER A 1 73 ? -16.953 0.896 9.188 1 97.19 73 SER A N 1
ATOM 582 C CA . SER A 1 73 ? -17.672 1.079 7.934 1 97.19 73 SER A CA 1
ATOM 583 C C . SER A 1 73 ? -16.719 1.129 6.746 1 97.19 73 SER A C 1
ATOM 585 O O . SER A 1 73 ? -15.5 1.198 6.922 1 97.19 73 SER A O 1
ATOM 587 N N . LYS A 1 74 ? -17.266 1.048 5.574 1 98.5 74 LYS A N 1
ATOM 588 C CA . LYS A 1 74 ? -16.453 1.142 4.371 1 98.5 74 LYS A CA 1
ATOM 589 C C . LYS A 1 74 ? -15.688 2.467 4.32 1 98.5 74 LYS A C 1
ATOM 591 O O . LYS A 1 74 ? -14.523 2.508 3.93 1 98.5 74 LYS A O 1
ATOM 596 N N . GLU A 1 75 ? -16.406 3.543 4.801 1 97.81 75 GLU A N 1
ATOM 597 C CA . GLU A 1 75 ? -15.789 4.867 4.812 1 97.81 75 GLU A CA 1
ATOM 598 C C . GLU A 1 75 ? -14.625 4.93 5.797 1 97.81 75 GLU A C 1
ATOM 600 O O . GLU A 1 75 ? -13.609 5.574 5.527 1 97.81 75 GLU A O 1
ATOM 605 N N . GLN A 1 76 ? -14.797 4.293 6.824 1 97.38 76 GLN A N 1
ATOM 606 C CA . GLN A 1 76 ? -13.742 4.246 7.832 1 97.38 76 GLN A CA 1
ATOM 607 C C . GLN A 1 76 ? -12.539 3.445 7.332 1 97.38 76 GLN A C 1
ATOM 609 O O . GLN A 1 76 ? -11.391 3.785 7.633 1 97.38 76 GLN A O 1
ATOM 614 N N . MET A 1 77 ? -12.797 2.402 6.609 1 98.44 77 MET A N 1
ATOM 615 C CA . MET A 1 77 ? -11.711 1.628 6.004 1 98.44 77 MET A CA 1
ATOM 616 C C . MET A 1 77 ? -10.961 2.461 4.977 1 98.44 77 MET A C 1
ATOM 618 O O . MET A 1 77 ? -9.727 2.43 4.926 1 98.44 77 MET A O 1
ATOM 622 N N . LEU A 1 78 ? -11.719 3.242 4.211 1 98.69 78 LEU A N 1
ATOM 623 C CA . LEU A 1 78 ? -11.125 4.133 3.225 1 98.69 78 LEU A CA 1
ATOM 624 C C . LEU A 1 78 ? -10.203 5.148 3.896 1 98.69 78 LEU A C 1
ATOM 626 O O . LEU A 1 78 ? -9.133 5.461 3.375 1 98.69 78 LEU A O 1
ATOM 630 N N . GLU A 1 79 ? -10.641 5.613 5.027 1 98.44 79 GLU A N 1
ATOM 631 C CA . GLU A 1 79 ? -9.844 6.605 5.742 1 98.44 79 GLU A CA 1
ATOM 632 C C . GLU A 1 79 ? -8.477 6.043 6.113 1 98.44 79 GLU A C 1
ATOM 634 O O . GLU A 1 79 ? -7.465 6.746 6.02 1 98.44 79 GLU A O 1
ATOM 639 N N . LEU A 1 80 ? -8.461 4.789 6.531 1 98.06 80 LEU A N 1
ATOM 640 C CA . LEU A 1 80 ? -7.199 4.152 6.898 1 98.06 80 LEU A CA 1
ATOM 641 C C . LEU A 1 80 ? -6.273 4.047 5.691 1 98.06 80 LEU A C 1
ATOM 643 O O . LEU A 1 80 ? -5.07 4.312 5.801 1 98.06 80 LEU A O 1
ATOM 647 N N . LEU A 1 81 ? -6.852 3.738 4.566 1 98.81 81 LEU A N 1
ATOM 648 C CA . LEU A 1 81 ? -6.066 3.582 3.346 1 98.81 81 LEU A CA 1
ATOM 649 C C . LEU A 1 81 ? -5.578 4.934 2.838 1 98.81 81 LEU A C 1
ATOM 651 O O . LEU A 1 81 ? -4.434 5.059 2.396 1 98.81 81 LEU A O 1
ATOM 655 N N . VAL A 1 82 ? -6.402 5.91 2.889 1 98.88 82 VAL A N 1
ATOM 656 C CA . VAL A 1 82 ? -6.059 7.262 2.455 1 98.88 82 VAL A CA 1
ATOM 657 C C . VAL A 1 82 ? -4.957 7.828 3.35 1 98.88 82 VAL A C 1
ATOM 659 O O . VAL A 1 82 ? -4 8.43 2.857 1 98.88 82 VAL A O 1
ATOM 662 N N . LEU A 1 83 ? -5.109 7.566 4.652 1 98.5 83 LEU A N 1
ATOM 663 C CA . LEU A 1 83 ? -4.086 8.031 5.586 1 98.5 83 LEU A CA 1
ATOM 664 C C . LEU A 1 83 ? -2.74 7.379 5.285 1 98.5 83 LEU A C 1
ATOM 666 O O . LEU A 1 83 ? -1.712 8.055 5.246 1 98.5 83 LEU A O 1
ATOM 670 N N . GLU A 1 84 ? -2.756 6.133 5.051 1 98.44 84 GLU A N 1
ATOM 671 C CA . GLU A 1 84 ? -1.534 5.418 4.695 1 98.44 84 GLU A CA 1
ATOM 672 C C . GLU A 1 84 ? -0.887 6.016 3.449 1 98.44 84 GLU A C 1
ATOM 674 O O . GLU A 1 84 ? 0.315 6.289 3.438 1 98.44 84 GLU A O 1
ATOM 679 N N . GLN A 1 85 ? -1.728 6.219 2.447 1 98.5 85 GLN A N 1
ATOM 680 C CA . GLN A 1 85 ? -1.216 6.719 1.175 1 98.5 85 GLN A CA 1
ATOM 681 C C . GLN A 1 85 ? -0.719 8.156 1.309 1 98.5 85 GLN A C 1
ATOM 683 O O . GLN A 1 85 ? 0.274 8.539 0.686 1 98.5 85 GLN A O 1
ATOM 688 N N . PHE A 1 86 ? -1.401 8.977 2.049 1 98.56 86 PHE A N 1
ATOM 689 C CA . PHE A 1 86 ? -1.021 10.367 2.283 1 98.56 86 PHE A CA 1
ATOM 690 C C . PHE A 1 86 ? 0.341 10.445 2.959 1 98.56 86 PHE A C 1
ATOM 692 O O . PHE A 1 86 ? 1.223 11.18 2.504 1 98.56 86 PHE A O 1
ATOM 699 N N . LEU A 1 87 ? 0.503 9.648 4.008 1 97.69 87 LEU A N 1
ATOM 700 C CA . LEU A 1 87 ? 1.766 9.633 4.738 1 97.69 87 LEU A CA 1
ATOM 701 C C . LEU A 1 87 ? 2.902 9.141 3.848 1 97.69 87 LEU A C 1
ATOM 703 O O . LEU A 1 87 ? 4.008 9.688 3.891 1 97.69 87 LEU A O 1
ATOM 707 N N . GLY A 1 88 ? 2.586 8.203 3.025 1 97.38 88 GLY A N 1
ATOM 708 C CA . GLY A 1 88 ? 3.582 7.668 2.113 1 97.38 88 GLY A CA 1
ATOM 709 C C . GLY A 1 88 ? 3.973 8.633 1.014 1 97.38 88 GLY A C 1
ATOM 710 O O . GLY A 1 88 ? 5.07 8.547 0.46 1 97.38 88 GLY A O 1
ATOM 711 N N . ALA A 1 89 ? 3.135 9.57 0.711 1 97.19 89 ALA A N 1
ATOM 712 C CA . ALA A 1 89 ? 3.346 10.492 -0.405 1 97.19 89 ALA A CA 1
ATOM 713 C C . ALA A 1 89 ? 4.129 11.719 0.039 1 97.19 89 ALA A C 1
ATOM 715 O O . ALA A 1 89 ? 4.582 12.508 -0.794 1 97.19 89 ALA A O 1
ATOM 716 N N . LEU A 1 90 ? 4.27 11.883 1.305 1 95.44 90 LEU A N 1
ATOM 717 C CA . LEU A 1 90 ? 4.98 13.039 1.836 1 95.44 90 LEU A CA 1
ATOM 718 C C . LEU A 1 90 ? 6.484 12.906 1.606 1 95.44 90 LEU A C 1
ATOM 720 O O . LEU A 1 90 ? 7.027 11.797 1.638 1 95.44 90 LEU A O 1
ATOM 724 N N . PRO A 1 91 ? 7.121 14.023 1.384 1 91.19 91 PRO A N 1
ATOM 725 C CA . PRO A 1 91 ? 8.586 13.984 1.379 1 91.19 91 PRO A CA 1
ATOM 726 C C . PRO A 1 91 ? 9.164 13.359 2.646 1 91.19 91 PRO A C 1
ATOM 728 O O . PRO A 1 91 ? 8.594 13.516 3.73 1 91.19 91 PRO A O 1
ATOM 731 N N . SER A 1 92 ? 10.312 12.797 2.553 1 91.06 92 SER A N 1
ATOM 732 C CA . SER A 1 92 ? 10.891 11.93 3.576 1 91.06 92 SER A CA 1
ATOM 733 C C . SER A 1 92 ? 11 12.656 4.914 1 91.06 92 SER A C 1
ATOM 735 O O . SER A 1 92 ? 10.562 12.133 5.945 1 91.06 92 SER A O 1
ATOM 737 N N . LYS A 1 93 ? 11.508 13.805 4.973 1 88.19 93 LYS A N 1
ATOM 738 C CA . LYS A 1 93 ? 11.688 14.539 6.223 1 88.19 93 LYS A CA 1
ATOM 739 C C . LYS A 1 93 ? 10.344 14.891 6.852 1 88.19 93 LYS A C 1
ATOM 741 O O . LYS A 1 93 ? 10.172 14.789 8.062 1 88.19 93 LYS A O 1
ATOM 746 N N . MET A 1 94 ? 9.43 15.328 5.984 1 92.25 94 MET A N 1
ATOM 747 C CA . MET A 1 94 ? 8.086 15.641 6.453 1 92.25 94 MET A CA 1
ATOM 748 C C . MET A 1 94 ? 7.395 14.391 6.988 1 92.25 94 MET A C 1
ATOM 750 O O . MET A 1 94 ? 6.797 14.414 8.062 1 92.25 94 MET A O 1
ATOM 754 N N . ARG A 1 95 ? 7.539 13.336 6.246 1 94.69 95 ARG A N 1
ATOM 755 C CA . ARG A 1 95 ? 6.922 12.07 6.609 1 94.69 95 ARG A CA 1
ATOM 756 C C . ARG A 1 95 ? 7.402 11.602 7.98 1 94.69 95 ARG A C 1
ATOM 758 O O . ARG A 1 95 ? 6.594 11.227 8.828 1 94.69 95 ARG A O 1
ATOM 765 N N . THR A 1 96 ? 8.641 11.617 8.188 1 93.25 96 THR A N 1
ATOM 766 C CA . THR A 1 96 ? 9.219 11.156 9.445 1 93.25 96 THR A CA 1
ATOM 767 C C . THR A 1 96 ? 8.695 11.977 10.617 1 93.25 96 THR A C 1
ATOM 769 O O . THR A 1 96 ? 8.328 11.422 11.656 1 93.25 96 THR A O 1
ATOM 772 N N . TRP A 1 97 ? 8.703 13.25 10.43 1 92.5 97 TRP A N 1
ATOM 773 C CA . TRP A 1 97 ? 8.211 14.125 11.492 1 92.5 97 TRP A CA 1
ATOM 774 C C . TRP A 1 97 ? 6.742 13.859 11.789 1 92.5 97 TRP A C 1
ATOM 776 O O . TRP A 1 97 ? 6.348 13.719 12.945 1 92.5 97 TRP A O 1
ATOM 786 N N . VAL A 1 98 ? 5.922 13.867 10.766 1 95.31 98 VAL A N 1
ATOM 787 C CA . VAL A 1 98 ? 4.484 13.68 10.938 1 95.31 98 VAL A CA 1
ATOM 788 C C . VAL A 1 98 ? 4.215 12.32 11.594 1 95.31 98 VAL A C 1
ATOM 790 O O . VAL A 1 98 ? 3.408 12.227 12.516 1 95.31 98 VAL A O 1
ATOM 793 N N . GLN A 1 99 ? 4.922 11.297 11.094 1 94.25 99 GLN A N 1
ATOM 794 C CA . GLN A 1 99 ? 4.742 9.961 11.633 1 94.25 99 GLN A CA 1
ATOM 795 C C . GLN A 1 99 ? 5.121 9.906 13.109 1 94.25 99 GLN A C 1
ATOM 797 O O . GLN A 1 99 ? 4.496 9.18 13.891 1 94.25 99 GLN A O 1
ATOM 802 N N . SER A 1 100 ? 6.094 10.625 13.5 1 92 100 SER A N 1
ATOM 803 C CA . SER A 1 100 ? 6.539 10.625 14.891 1 92 100 SER A CA 1
ATOM 804 C C . SER A 1 100 ? 5.48 11.234 15.805 1 92 100 SER A C 1
ATOM 806 O O . SER A 1 100 ? 5.453 10.945 17 1 92 100 SER A O 1
ATOM 808 N N . GLN A 1 101 ? 4.574 12.086 15.297 1 91.62 101 GLN A N 1
ATOM 809 C CA . GLN A 1 101 ? 3.486 12.664 16.078 1 91.62 101 GLN A CA 1
ATOM 810 C C . GLN A 1 101 ? 2.34 11.672 16.25 1 91.62 101 GLN A C 1
ATOM 812 O O . GLN A 1 101 ? 1.488 11.844 17.125 1 91.62 101 GLN A O 1
ATOM 817 N N . GLY A 1 102 ? 2.225 10.656 15.328 1 91.81 102 GLY A N 1
ATOM 818 C CA . GLY A 1 102 ? 1.247 9.586 15.445 1 91.81 102 GLY A CA 1
ATOM 819 C C . GLY A 1 102 ? -0.17 10.031 15.141 1 91.81 102 GLY A C 1
ATOM 820 O O . GLY A 1 102 ? -1.069 9.875 15.969 1 91.81 102 GLY A O 1
ATOM 821 N N . PRO A 1 103 ? -0.385 10.555 13.953 1 95 103 PRO A N 1
ATOM 822 C CA . PRO A 1 103 ? -1.751 10.969 13.617 1 95 103 PRO A CA 1
ATOM 823 C C . PRO A 1 103 ? -2.719 9.789 13.539 1 95 103 PRO A C 1
ATOM 825 O O . PRO A 1 103 ? -2.369 8.734 13.016 1 95 103 PRO A O 1
ATOM 828 N N . ARG A 1 104 ? -3.924 10.078 14.008 1 91.19 104 ARG A N 1
ATOM 829 C CA . ARG A 1 104 ? -4.922 9.016 14.07 1 91.19 104 ARG A CA 1
ATOM 830 C C . ARG A 1 104 ? -5.973 9.188 12.977 1 91.19 104 ARG A C 1
ATOM 832 O O . ARG A 1 104 ? -6.867 8.344 12.836 1 91.19 104 ARG A O 1
ATOM 839 N N . SER A 1 105 ? -5.969 10.227 12.289 1 95.25 105 SER A N 1
ATOM 840 C CA . SER A 1 105 ? -6.953 10.523 11.25 1 95.25 105 SER A CA 1
ATOM 841 C C . SER A 1 105 ? -6.34 11.367 10.141 1 95.25 105 SER A C 1
ATOM 843 O O . SER A 1 105 ? -5.266 11.945 10.305 1 95.25 105 SER A O 1
ATOM 845 N N . CYS A 1 106 ? -7.031 11.391 9.125 1 97.75 106 CYS A N 1
ATOM 846 C CA . CYS A 1 106 ? -6.613 12.219 7.996 1 97.75 106 CYS A CA 1
ATOM 847 C C . CYS A 1 106 ? -6.594 13.695 8.383 1 97.75 106 CYS A C 1
ATOM 849 O O . CYS A 1 106 ? -5.676 14.422 8.008 1 97.75 106 CYS A O 1
ATOM 851 N N . ARG A 1 107 ? -7.555 14.102 9.125 1 97.25 107 ARG A N 1
ATOM 852 C CA . ARG A 1 107 ? -7.656 15.5 9.555 1 97.25 107 ARG A CA 1
ATOM 853 C C . ARG A 1 107 ? -6.473 15.883 10.438 1 97.25 107 ARG A C 1
ATOM 855 O O . ARG A 1 107 ? -5.887 16.953 10.258 1 97.25 107 ARG A O 1
ATOM 862 N N . GLU A 1 108 ? -6.102 15.008 11.297 1 97.19 108 GLU A N 1
ATOM 863 C CA . GLU A 1 108 ? -4.969 15.266 12.18 1 97.19 108 GLU A CA 1
ATOM 864 C C . GLU A 1 108 ? -3.66 15.32 11.391 1 97.19 108 GLU A C 1
ATOM 866 O O . GLU A 1 108 ? -2.816 16.188 11.641 1 97.19 108 GLU A O 1
ATOM 871 N N . ALA A 1 109 ? -3.547 14.453 10.461 1 97.69 109 ALA A N 1
ATOM 872 C CA . ALA A 1 109 ? -2.348 14.438 9.625 1 97.69 109 ALA A CA 1
ATOM 873 C C . ALA A 1 109 ? -2.213 15.734 8.828 1 97.69 109 ALA A C 1
ATOM 875 O O . ALA A 1 109 ? -1.121 16.297 8.734 1 97.69 109 ALA A O 1
ATOM 876 N N . ALA A 1 110 ? -3.289 16.219 8.344 1 97.88 110 ALA A N 1
ATOM 877 C CA . ALA A 1 110 ? -3.289 17.469 7.59 1 97.88 110 ALA A CA 1
ATOM 878 C C . ALA A 1 110 ? -2.857 18.625 8.469 1 97.88 110 ALA A C 1
ATOM 880 O O . ALA A 1 110 ? -2.064 19.484 8.047 1 97.88 110 ALA A O 1
ATOM 881 N N . SER A 1 111 ? -3.393 18.641 9.648 1 97.12 111 SER A N 1
ATOM 882 C CA . SER A 1 111 ? -3.068 19.719 10.578 1 97.12 111 SER A CA 1
ATOM 883 C C . SER A 1 111 ? -1.583 19.719 10.93 1 97.12 111 SER A C 1
ATOM 885 O O . SER A 1 111 ? -0.962 20.781 11.023 1 97.12 111 SER A O 1
ATOM 887 N N . LEU A 1 112 ? -1.035 18.547 11.102 1 95.88 112 LEU A N 1
ATOM 888 C CA . LEU A 1 112 ? 0.381 18.406 11.43 1 95.88 112 LEU A CA 1
ATOM 889 C C . LEU A 1 112 ? 1.251 18.906 10.273 1 95.88 112 LEU A C 1
ATOM 891 O O . LEU A 1 112 ? 2.248 19.594 10.492 1 95.88 112 LEU A O 1
ATOM 895 N N . VAL A 1 113 ? 0.869 18.594 9.102 1 95.94 113 VAL A N 1
ATOM 896 C CA . VAL A 1 113 ? 1.616 19.016 7.922 1 95.94 113 VAL A CA 1
ATOM 897 C C . VAL A 1 113 ? 1.553 20.531 7.789 1 95.94 113 VAL A C 1
ATOM 899 O O . VAL A 1 113 ? 2.557 21.172 7.477 1 95.94 113 VAL A O 1
ATOM 902 N N . GLU A 1 114 ? 0.397 21.078 8.008 1 94.44 114 GLU A N 1
ATOM 903 C CA . GLU A 1 114 ? 0.232 22.516 7.953 1 94.44 114 GLU A CA 1
ATOM 904 C C . GLU A 1 114 ? 1.106 23.219 8.992 1 94.44 114 GLU A C 1
ATOM 906 O O . GLU A 1 114 ? 1.746 24.234 8.695 1 94.44 114 GLU A O 1
ATOM 911 N N . ASP A 1 115 ? 1.121 22.688 10.148 1 91.88 115 ASP A N 1
ATOM 912 C CA . ASP A 1 115 ? 1.951 23.234 11.219 1 91.88 115 ASP A CA 1
ATOM 913 C C . ASP A 1 115 ? 3.43 23.203 10.836 1 91.88 115 ASP A C 1
ATOM 915 O O . ASP A 1 115 ? 4.148 24.188 11.023 1 91.88 115 ASP A O 1
ATOM 919 N N . LEU A 1 116 ? 3.773 22.094 10.344 1 90.5 116 LEU A N 1
ATOM 920 C CA . LEU A 1 116 ? 5.164 21.922 9.945 1 90.5 116 LEU A CA 1
ATOM 921 C C . LEU A 1 116 ? 5.531 22.906 8.828 1 90.5 116 LEU A C 1
ATOM 923 O O . LEU A 1 116 ? 6.609 23.5 8.852 1 90.5 116 LEU A O 1
ATOM 927 N N . THR A 1 117 ? 4.68 23.016 7.859 1 88.81 117 THR A N 1
ATOM 928 C CA . THR A 1 117 ? 4.918 23.906 6.723 1 88.81 117 THR A CA 1
ATOM 929 C C . THR A 1 117 ? 5 25.359 7.176 1 88.81 117 THR A C 1
ATOM 931 O O . THR A 1 117 ? 5.848 26.125 6.703 1 88.81 117 THR A O 1
ATOM 934 N N . GLN A 1 118 ? 4.145 25.734 8.078 1 85.94 118 GLN A N 1
ATOM 935 C CA . GLN A 1 118 ? 4.148 27.094 8.633 1 85.94 118 GLN A CA 1
ATOM 936 C C . GLN A 1 118 ? 5.43 27.359 9.414 1 85.94 118 GLN A C 1
ATOM 938 O O . GLN A 1 118 ? 6.016 28.438 9.305 1 85.94 118 GLN A O 1
ATOM 943 N N . MET A 1 119 ? 5.848 26.359 10.172 1 84.94 119 MET A N 1
ATOM 944 C CA . MET A 1 119 ? 7.066 26.484 10.969 1 84.94 119 MET A CA 1
ATOM 945 C C . MET A 1 119 ? 8.281 26.672 10.07 1 84.94 119 MET A C 1
ATOM 947 O O . MET A 1 119 ? 9.172 27.469 10.383 1 84.94 119 MET A O 1
ATOM 951 N N . CYS A 1 120 ? 8.273 25.984 8.953 1 82.56 120 CYS A N 1
ATOM 952 C CA . CYS A 1 120 ? 9.406 26.047 8.047 1 82.56 120 CYS A CA 1
ATOM 953 C C . CYS A 1 120 ? 9.43 27.375 7.293 1 82.56 120 CYS A C 1
ATOM 955 O O . CYS A 1 120 ? 10.508 27.891 6.98 1 82.56 120 CYS A O 1
ATOM 957 N N . GLN A 1 121 ? 8.328 27.859 6.965 1 81.12 121 GLN A N 1
ATOM 958 C CA . GLN A 1 121 ? 8.242 29.141 6.273 1 81.12 121 GLN A CA 1
ATOM 959 C C . GLN A 1 121 ? 8.703 30.281 7.176 1 81.12 121 GLN A C 1
ATOM 961 O O . GLN A 1 121 ? 9.398 31.203 6.727 1 81.12 121 GLN A O 1
ATOM 966 N N . GLN A 1 122 ? 8.359 30.203 8.375 1 80.25 122 GLN A N 1
ATOM 967 C CA . GLN A 1 122 ? 8.742 31.234 9.336 1 80.25 122 GLN A CA 1
ATOM 968 C C . GLN A 1 122 ? 10.25 31.203 9.594 1 80.25 122 GLN A C 1
ATOM 970 O O . GLN A 1 122 ? 10.883 32.25 9.711 1 80.25 122 GLN A O 1
ATOM 975 N N . GLU A 1 123 ? 10.711 30 9.641 1 77.5 123 GLU A N 1
ATOM 976 C CA . GLU A 1 123 ? 12.148 29.859 9.844 1 77.5 123 GLU A CA 1
ATOM 977 C C . GLU A 1 123 ? 12.93 30.375 8.641 1 77.5 123 GLU A C 1
ATOM 979 O O . GLU A 1 123 ? 13.992 30.984 8.789 1 77.5 123 GLU A O 1
ATOM 984 N N . GLY A 1 124 ? 12.406 30.031 7.523 1 72.38 124 GLY A N 1
ATOM 985 C CA . GLY A 1 124 ? 13.039 30.547 6.32 1 72.38 124 GLY A CA 1
ATOM 986 C C . GLY A 1 124 ? 13.023 32.062 6.242 1 72.38 124 GLY A C 1
ATOM 987 O O . GLY A 1 124 ? 14.008 32.688 5.824 1 72.38 124 GLY A O 1
ATOM 988 N N . GLU A 1 125 ? 11.953 32.688 6.641 1 74.31 125 GLU A N 1
ATOM 989 C CA . GLU A 1 125 ? 11.82 34.125 6.641 1 74.31 125 GLU A CA 1
ATOM 990 C C . GLU A 1 125 ? 12.758 34.781 7.66 1 74.31 125 GLU A C 1
ATOM 992 O O . GLU A 1 125 ? 13.328 35.812 7.402 1 74.31 125 GLU A O 1
ATOM 997 N N . ARG A 1 126 ? 12.914 34.094 8.719 1 72.5 126 ARG A N 1
ATOM 998 C CA . ARG A 1 126 ? 13.789 34.625 9.766 1 72.5 126 ARG A CA 1
ATOM 999 C C . ARG A 1 126 ? 15.25 34.625 9.305 1 72.5 126 ARG A C 1
ATOM 1001 O O . ARG A 1 126 ? 16 35.562 9.609 1 72.5 126 ARG A O 1
ATOM 1008 N N . ARG A 1 127 ? 15.516 33.625 8.523 1 69.25 127 ARG A N 1
ATOM 1009 C CA . ARG A 1 127 ? 16.875 33.531 8.031 1 69.25 127 ARG A CA 1
ATOM 1010 C C . ARG A 1 127 ? 17.156 34.531 6.926 1 69.25 127 ARG A C 1
ATOM 1012 O O . ARG A 1 127 ? 18.297 34.938 6.711 1 69.25 127 ARG A O 1
ATOM 1019 N N . ARG A 1 128 ? 16.094 34.844 6.254 1 68.56 128 ARG A N 1
ATOM 1020 C CA . ARG A 1 128 ? 16.25 35.844 5.184 1 68.56 128 ARG A CA 1
ATOM 1021 C C . ARG A 1 128 ? 16.328 37.25 5.742 1 68.56 128 ARG A C 1
ATOM 1023 O O . ARG A 1 128 ? 16.766 38.156 5.051 1 68.56 128 ARG A O 1
ATOM 1030 N N . LEU A 1 129 ? 15.914 37.562 6.922 1 66.31 129 LEU A N 1
ATOM 1031 C CA . LEU A 1 129 ? 16.031 38.875 7.516 1 66.31 129 LEU A CA 1
ATOM 1032 C C . LEU A 1 129 ? 17.484 39.188 7.875 1 66.31 129 LEU A C 1
ATOM 1034 O O . LEU A 1 129 ? 18.188 38.344 8.438 1 66.31 129 LEU A O 1
ATOM 1038 N N . PRO A 1 130 ? 18.016 40.25 7.223 1 64.25 130 PRO A N 1
ATOM 1039 C CA . PRO A 1 130 ? 19.391 40.656 7.559 1 64.25 130 PRO A CA 1
ATOM 1040 C C . PRO A 1 130 ? 19.641 40.688 9.062 1 64.25 130 PRO A C 1
ATOM 1042 O O . PRO A 1 130 ? 18.734 41 9.836 1 64.25 130 PRO A O 1
ATOM 1045 N N . ALA A 1 131 ? 20.5 39.906 9.562 1 60.97 131 ALA A N 1
ATOM 1046 C CA . ALA A 1 131 ? 20.875 40.031 10.969 1 60.97 131 ALA A CA 1
ATOM 1047 C C . ALA A 1 131 ? 20.969 41.5 11.391 1 60.97 131 ALA A C 1
ATOM 1049 O O . ALA A 1 131 ? 21.344 42.344 10.594 1 60.97 131 ALA A O 1
ATOM 1050 N N . PRO A 1 132 ? 20.203 41.969 12.359 1 58.94 132 PRO A N 1
ATOM 1051 C CA . PRO A 1 132 ? 20.484 43.375 12.758 1 58.94 132 PRO A CA 1
ATOM 1052 C C . PRO A 1 132 ? 21.984 43.688 12.758 1 58.94 132 PRO A C 1
ATOM 1054 O O . PRO A 1 132 ? 22.781 42.844 13.164 1 58.94 132 PRO A O 1
ATOM 1057 N N . GLY A 1 133 ? 22.406 44.375 11.852 1 54.44 133 GLY A N 1
ATOM 1058 C CA . GLY A 1 133 ? 23.781 44.844 11.914 1 54.44 133 GLY A CA 1
ATOM 1059 C C . GLY A 1 133 ? 24.25 45.156 13.32 1 54.44 133 GLY A C 1
ATOM 1060 O O . GLY A 1 133 ? 23.5 45.719 14.109 1 54.44 133 GLY A O 1
ATOM 1061 N N . ARG A 1 134 ? 25.078 44.406 13.984 1 54.44 134 ARG A N 1
ATOM 1062 C CA . ARG A 1 134 ? 25.688 44.75 15.258 1 54.44 134 ARG A CA 1
ATOM 1063 C C . ARG A 1 134 ? 25.969 46.25 15.352 1 54.44 134 ARG A C 1
ATOM 1065 O O . ARG A 1 134 ? 26.812 46.781 14.625 1 54.44 134 ARG A O 1
ATOM 1072 N N . ALA A 1 135 ? 25.047 47.094 15.836 1 52.44 135 ALA A N 1
ATOM 1073 C CA . ALA A 1 135 ? 25.484 48.438 16.234 1 52.44 135 ALA A CA 1
ATOM 1074 C C . ALA A 1 135 ? 26.781 48.375 17.031 1 52.44 135 ALA A C 1
ATOM 1076 O O . ALA A 1 135 ? 26.922 47.531 17.938 1 52.44 135 ALA A O 1
ATOM 1077 N N . ARG A 1 136 ? 27.891 48.781 16.578 1 50.41 136 ARG A N 1
ATOM 1078 C CA . ARG A 1 136 ? 29.172 49 17.25 1 50.41 136 ARG A CA 1
ATOM 1079 C C . ARG A 1 136 ? 28.969 49.625 18.625 1 50.41 136 ARG A C 1
ATOM 1081 O O . ARG A 1 136 ? 28.547 50.781 18.719 1 50.41 136 ARG A O 1
ATOM 1088 N N . GLY A 1 137 ? 28.5 49 19.656 1 47.38 137 GLY A N 1
ATOM 1089 C CA . GLY A 1 137 ? 28.391 49.594 20.969 1 47.38 137 GLY A CA 1
ATOM 1090 C C . GLY A 1 137 ? 29.656 50.312 21.422 1 47.38 137 GLY A C 1
ATOM 1091 O O . GLY A 1 137 ? 30.734 50.062 20.875 1 47.38 137 GLY A O 1
ATOM 1092 N N . PRO A 1 138 ? 29.578 51.438 22.016 1 50.88 138 PRO A N 1
ATOM 1093 C CA . PRO A 1 138 ? 30.75 52.156 22.484 1 50.88 138 PRO A CA 1
ATOM 1094 C C . PRO A 1 138 ? 31.719 51.281 23.297 1 50.88 138 PRO A C 1
ATOM 1096 O O . PRO A 1 138 ? 31.297 50.281 23.875 1 50.88 138 PRO A O 1
ATOM 1099 N N . ASP A 1 139 ? 33 51.219 23.141 1 47.41 139 ASP A N 1
ATOM 1100 C CA . ASP A 1 139 ? 34.125 50.594 23.828 1 47.41 139 ASP A CA 1
ATOM 1101 C C . ASP A 1 139 ? 34.094 50.875 25.328 1 47.41 139 ASP A C 1
ATOM 1103 O O . ASP A 1 139 ? 34.531 51.938 25.766 1 47.41 139 ASP A O 1
ATOM 1107 N N . VAL A 1 140 ? 33.062 50.844 26.062 1 44.09 140 VAL A N 1
ATOM 1108 C CA . VAL A 1 140 ? 33.188 51.281 27.453 1 44.09 140 VAL A CA 1
ATOM 1109 C C . VAL A 1 140 ? 34.156 50.344 28.172 1 44.09 140 VAL A C 1
ATOM 1111 O O . VAL A 1 140 ? 34.062 49.125 28.047 1 44.09 140 VAL A O 1
ATOM 1114 N N . SER A 1 141 ? 35.344 50.719 28.531 1 43.44 141 SER A N 1
ATOM 1115 C CA . SER A 1 141 ? 36.438 50.219 29.359 1 43.44 141 SER A CA 1
ATOM 1116 C C . SER A 1 141 ? 35.938 49.719 30.688 1 43.44 141 SER A C 1
ATOM 1118 O O . SER A 1 141 ? 35.688 50.5 31.609 1 43.44 141 SER A O 1
ATOM 1120 N N . GLU A 1 142 ? 34.875 49.031 30.812 1 39.41 142 GLU A N 1
ATOM 1121 C CA . GLU A 1 142 ? 34.312 48.688 32.125 1 39.41 142 GLU A CA 1
ATOM 1122 C C . GLU A 1 142 ? 35.312 47.875 32.969 1 39.41 142 GLU A C 1
ATOM 1124 O O . GLU A 1 142 ? 35.906 46.906 32.469 1 39.41 142 GLU A O 1
ATOM 1129 N N . ASP A 1 143 ? 36.062 48.531 33.875 1 37.25 143 ASP A N 1
ATOM 1130 C CA . ASP A 1 143 ? 36.938 48.062 34.938 1 37.25 143 ASP A CA 1
ATOM 1131 C C . ASP A 1 143 ? 36.312 46.906 35.719 1 37.25 143 ASP A C 1
ATOM 1133 O O . ASP A 1 143 ? 35.406 47.156 36.531 1 37.25 143 ASP A O 1
ATOM 1137 N N . ARG A 1 144 ? 35.906 45.969 35.188 1 42.66 144 ARG A N 1
ATOM 1138 C CA . ARG A 1 144 ? 35.125 44.906 35.781 1 42.66 144 ARG A CA 1
ATOM 1139 C C . ARG A 1 144 ? 35.969 44.125 36.812 1 42.66 144 ARG A C 1
ATOM 1141 O O .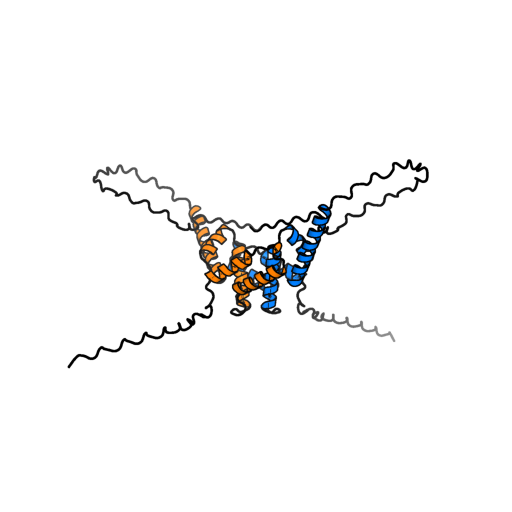 ARG A 1 144 ? 36.812 43.312 36.438 1 42.66 144 ARG A O 1
ATOM 1148 N N . THR A 1 145 ? 36.344 44.812 37.844 1 36.31 145 THR A N 1
ATOM 1149 C CA . THR A 1 145 ? 37.125 44.156 38.844 1 36.31 145 THR A CA 1
ATOM 1150 C C . THR A 1 145 ? 36.562 42.781 39.188 1 36.31 145 THR A C 1
ATOM 1152 O O . THR A 1 145 ? 37.312 41.781 39.25 1 36.31 145 THR A O 1
ATOM 1155 N N . ALA A 1 146 ? 35.531 42.812 40.188 1 31.12 146 ALA A N 1
ATOM 1156 C CA . ALA A 1 146 ? 35.625 42.031 41.406 1 31.12 146 ALA A CA 1
ATOM 1157 C C . ALA A 1 146 ? 35.406 40.562 41.125 1 31.12 146 ALA A C 1
ATOM 1159 O O . ALA A 1 146 ? 36.188 39.719 41.594 1 31.12 146 ALA A O 1
ATOM 1160 N N . LEU A 1 147 ? 34.062 40.094 41.406 1 37.88 147 LEU A N 1
ATOM 1161 C CA . LEU A 1 147 ? 33.656 39 42.312 1 37.88 147 LEU A CA 1
ATOM 1162 C C . LEU A 1 147 ? 33.719 37.656 41.625 1 37.88 147 LEU A C 1
ATOM 1164 O O . LEU A 1 147 ? 32.875 37.344 40.781 1 37.88 147 LEU A O 1
ATOM 1168 N N . LEU A 1 148 ? 34.719 37.188 41.312 1 34 148 LEU A N 1
ATOM 1169 C CA . LEU A 1 148 ? 34.812 36.094 40.375 1 34 148 LEU A CA 1
ATOM 1170 C C . LEU A 1 148 ? 34.281 34.812 41 1 34 148 LEU A C 1
ATOM 1172 O O . LEU A 1 148 ? 34.062 33.812 40.281 1 34 148 LEU A O 1
ATOM 1176 N N . PRO A 1 149 ? 34.156 34.625 42.438 1 34.75 149 PRO A N 1
ATOM 1177 C CA . PRO A 1 149 ? 34.719 33.281 42.625 1 34.75 149 PRO A CA 1
ATOM 1178 C C . PRO A 1 149 ? 33.781 32.188 42.062 1 34.75 149 PRO A C 1
ATOM 1180 O O . PRO A 1 149 ? 34.188 31.016 42.062 1 34.75 149 PRO A O 1
ATOM 1183 N N . ALA A 1 150 ? 32.5 32.375 42.156 1 36 150 ALA A N 1
ATOM 1184 C CA . ALA A 1 150 ? 31.719 31.266 42.719 1 36 150 ALA A CA 1
ATOM 1185 C C . ALA A 1 150 ? 32.031 29.953 41.969 1 36 150 ALA A C 1
ATOM 1187 O O . ALA A 1 150 ? 32.312 29.969 40.781 1 36 150 ALA A O 1
ATOM 1188 N N . HIS A 1 151 ? 32.469 28.938 42.688 1 33.91 151 HIS A N 1
ATOM 1189 C CA . HIS A 1 151 ? 32.781 27.562 42.312 1 33.91 151 HIS A CA 1
ATOM 1190 C C . HIS A 1 151 ? 31.672 26.984 41.406 1 33.91 151 HIS A C 1
ATOM 1192 O O . HIS A 1 151 ? 30.516 26.891 41.844 1 33.91 151 HIS A O 1
ATOM 1198 N N . ILE A 1 152 ? 31.625 27.281 40.25 1 35.12 152 ILE A N 1
ATOM 1199 C CA . ILE A 1 152 ? 30.672 26.703 39.312 1 35.12 152 ILE A CA 1
ATOM 1200 C C . ILE A 1 152 ? 30.719 25.172 39.406 1 35.12 152 ILE A C 1
ATOM 1202 O O . ILE A 1 152 ? 31.75 24.562 39.125 1 35.12 152 ILE A O 1
ATOM 1206 N N . ALA A 1 153 ? 30.141 24.594 40.5 1 38.34 153 ALA A N 1
ATOM 1207 C CA . ALA A 1 153 ? 30.016 23.156 40.688 1 38.34 153 ALA A CA 1
ATOM 1208 C C . ALA A 1 153 ? 29.797 22.453 39.375 1 38.34 153 ALA A C 1
ATOM 1210 O O . ALA A 1 153 ? 29.25 23.031 38.438 1 38.34 153 ALA A O 1
ATOM 1211 N N . PRO A 1 154 ? 30.484 21.391 39.188 1 34.75 154 PRO A N 1
ATOM 1212 C CA . PRO A 1 154 ? 30.375 20.703 37.906 1 34.75 154 PRO A CA 1
ATOM 1213 C C . PRO A 1 154 ? 28.938 20.359 37.531 1 34.75 154 PRO A C 1
ATOM 1215 O O . PRO A 1 154 ? 28.234 19.719 38.344 1 34.75 154 PRO A O 1
ATOM 1218 N N . THR A 1 155 ? 28.141 21.219 37.094 1 35.91 155 THR A N 1
ATOM 1219 C CA . THR A 1 155 ? 26.781 20.844 36.688 1 35.91 155 THR A CA 1
ATOM 1220 C C . THR A 1 155 ? 26.781 19.5 35.969 1 35.91 155 THR A C 1
ATOM 1222 O O . THR A 1 155 ? 27.516 19.312 35 1 35.91 155 THR A O 1
ATOM 1225 N N . PRO A 1 156 ? 26.5 18.391 36.688 1 37.09 156 PRO A N 1
ATOM 1226 C CA . PRO A 1 156 ? 26.5 17.156 35.875 1 37.09 156 PRO A CA 1
ATOM 1227 C C . PRO A 1 156 ? 25.938 17.359 34.469 1 37.09 156 PRO A C 1
ATOM 1229 O O . PRO A 1 156 ? 25.188 18.312 34.25 1 37.09 156 PRO A O 1
ATOM 1232 N N . ALA A 1 157 ? 26.547 16.641 33.469 1 33.81 157 ALA A N 1
ATOM 1233 C CA . ALA A 1 157 ? 26.156 16.672 32.062 1 33.81 157 ALA A CA 1
ATOM 1234 C C . ALA A 1 157 ? 24.656 16.438 31.922 1 33.81 157 ALA A C 1
ATOM 1236 O O . ALA A 1 157 ? 24.078 15.586 32.625 1 33.81 157 ALA A O 1
ATOM 1237 N N . ARG A 1 158 ? 23.875 17.406 31.719 1 35.38 158 ARG A N 1
ATOM 1238 C CA . ARG A 1 158 ? 22.469 17.328 31.328 1 35.38 158 ARG A CA 1
ATOM 1239 C C . ARG A 1 158 ? 22.234 16.156 30.391 1 35.38 158 ARG A C 1
ATOM 1241 O O . ARG A 1 158 ? 22.922 16 29.391 1 35.38 158 ARG A O 1
ATOM 1248 N N . PRO A 1 159 ? 21.75 15 30.922 1 36.47 159 PRO A N 1
ATOM 1249 C CA . PRO A 1 159 ? 21.5 14.047 29.844 1 36.47 159 PRO A CA 1
ATOM 1250 C C . PRO A 1 159 ? 20.984 14.719 28.562 1 36.47 159 PRO A C 1
ATOM 1252 O O . PRO A 1 159 ? 20.438 15.82 28.625 1 36.47 159 PRO A O 1
ATOM 1255 N N . LEU A 1 160 ? 21.547 14.242 27.469 1 34.12 160 LEU A N 1
ATOM 1256 C CA . LEU A 1 160 ? 21.109 14.609 26.141 1 34.12 160 LEU A CA 1
ATOM 1257 C C . LEU A 1 160 ? 19.594 14.594 26.031 1 34.12 160 LEU A C 1
ATOM 1259 O O . LEU A 1 160 ? 18.938 13.727 26.625 1 34.12 160 LEU A O 1
ATOM 1263 N N . PRO A 1 161 ? 19 15.672 25.938 1 36.12 161 PRO A N 1
ATOM 1264 C CA . PRO A 1 161 ? 17.578 15.656 25.578 1 36.12 161 PRO A CA 1
ATOM 1265 C C . PRO A 1 161 ? 17.203 14.484 24.672 1 36.12 161 PRO A C 1
ATOM 1267 O O . PRO A 1 161 ? 17.938 14.156 23.734 1 36.12 161 PRO A O 1
ATOM 1270 N N . THR A 1 162 ? 16.938 13.461 25.203 1 36.84 162 THR A N 1
ATOM 1271 C CA . THR A 1 162 ? 16.125 12.609 24.359 1 36.84 162 THR A CA 1
ATOM 1272 C C . THR A 1 162 ? 15.102 13.438 23.562 1 36.84 162 THR A C 1
ATOM 1274 O O . THR A 1 162 ? 13.945 13.547 23.969 1 36.84 162 THR A O 1
ATOM 1277 N N . SER A 1 163 ? 15.227 14.758 23.609 1 35.16 163 SER A N 1
ATOM 1278 C CA . SER A 1 163 ? 14.375 15.609 22.797 1 35.16 163 SER A CA 1
ATOM 1279 C C . SER A 1 163 ? 14.164 15.016 21.406 1 35.16 163 SER A C 1
ATOM 1281 O O . SER A 1 163 ? 15.133 14.727 20.703 1 35.16 163 SER A O 1
ATOM 1283 N N . LYS A 1 164 ? 13.281 14.297 21.375 1 41.84 164 LYS A N 1
ATOM 1284 C CA . LYS A 1 164 ? 12.812 13.992 20.016 1 41.84 164 LYS A CA 1
ATOM 1285 C C . LYS A 1 164 ? 12.93 15.211 19.109 1 41.84 164 LYS A C 1
ATOM 1287 O O . LYS A 1 164 ? 12.164 16.172 19.234 1 41.84 164 LYS A O 1
ATOM 1292 N N . PRO A 1 165 ? 14.109 15.773 18.938 1 42.41 165 PRO A N 1
ATOM 1293 C CA . PRO A 1 165 ? 14.391 17 18.188 1 42.41 165 PRO A CA 1
ATOM 1294 C C . PRO A 1 165 ? 13.469 17.156 16.984 1 42.41 165 PRO A C 1
ATOM 1296 O O . PRO A 1 165 ? 13.242 16.203 16.234 1 42.41 165 PRO A O 1
ATOM 1299 N N . LEU A 1 166 ? 12.508 18.312 17.219 1 46.75 166 LEU A N 1
ATOM 1300 C CA . LEU A 1 166 ? 11.891 19.188 16.234 1 46.75 166 LEU A CA 1
ATOM 1301 C C . LEU A 1 166 ? 12.867 19.5 15.102 1 46.75 166 LEU A C 1
ATOM 1303 O O . LEU A 1 166 ? 14.086 19.391 15.273 1 46.75 166 LEU A O 1
ATOM 1307 N N . LEU A 1 167 ? 12.086 19.875 14.352 1 51.22 167 LEU A N 1
ATOM 1308 C CA . LEU A 1 167 ? 12.289 20.453 13.023 1 51.22 167 LEU A CA 1
ATOM 1309 C C . LEU A 1 167 ? 13.148 21.719 13.109 1 51.22 167 LEU A C 1
ATOM 1311 O O . LEU A 1 167 ? 13.5 22.297 12.078 1 51.22 167 LEU A O 1
ATOM 1315 N N . PRO A 1 168 ? 13.953 22.422 14.141 1 43.03 168 PRO A N 1
ATOM 1316 C CA . PRO A 1 168 ? 14.664 23.641 13.734 1 43.03 168 PRO A CA 1
ATOM 1317 C C . PRO A 1 168 ? 15.797 23.359 12.75 1 43.03 168 PRO A C 1
ATOM 1319 O O . PRO A 1 168 ? 16.484 22.344 12.867 1 43.03 168 PRO A O 1
ATOM 1322 N N . ARG A 1 169 ? 16.062 25.016 11.781 1 44.25 169 ARG A N 1
ATOM 1323 C CA . ARG A 1 169 ? 15.469 26.078 10.977 1 44.25 169 ARG A CA 1
ATOM 1324 C C . ARG A 1 169 ? 15.547 25.75 9.492 1 44.25 169 ARG A C 1
ATOM 1326 O O . ARG A 1 169 ? 14.938 26.422 8.664 1 44.25 169 ARG A O 1
ATOM 1333 N N . GLY A 1 170 ? 16.375 25.781 8.539 1 48.59 170 GLY A N 1
ATOM 1334 C CA . GLY A 1 170 ? 16.25 26.047 7.113 1 48.59 170 GLY A CA 1
ATOM 1335 C C . GLY A 1 170 ? 15.484 24.969 6.375 1 48.59 170 GLY A C 1
ATOM 1336 O O . GLY A 1 170 ? 16.078 24.062 5.797 1 48.59 170 GLY A O 1
ATOM 1337 N N . CYS A 1 171 ? 14.062 24.906 6.766 1 53.56 171 CYS A N 1
ATOM 1338 C CA . CYS A 1 171 ? 13.273 23.719 6.48 1 53.56 171 CYS A CA 1
ATOM 1339 C C . CYS A 1 171 ? 13.352 23.344 5.004 1 53.56 171 CYS A C 1
ATOM 1341 O O . CYS A 1 171 ? 12.648 23.922 4.18 1 53.56 171 CYS A O 1
ATOM 1343 N N . VAL A 1 172 ? 13.93 23.266 4.027 1 54.06 172 VAL A N 1
ATOM 1344 C CA . VAL A 1 172 ? 13.961 23.031 2.588 1 54.06 172 VAL A CA 1
ATOM 1345 C C . VAL A 1 172 ? 13.547 21.594 2.291 1 54.06 172 VAL A C 1
ATOM 1347 O O . VAL A 1 172 ? 14.227 20.656 2.701 1 54.06 172 VAL A O 1
ATOM 1350 N N . PHE A 1 173 ? 12.195 21.406 2.205 1 55.47 173 PHE A N 1
ATOM 1351 C CA . PHE A 1 173 ? 11.578 20.297 1.482 1 55.47 173 PHE A CA 1
ATOM 1352 C C . PHE A 1 173 ? 11.25 20.703 0.052 1 55.47 173 PHE A C 1
ATOM 1354 O O . PHE A 1 173 ? 10.25 21.391 -0.19 1 55.47 173 PHE A O 1
ATOM 1361 N N . ASN A 1 174 ? 12.008 21.312 -1.062 1 46.09 174 ASN A N 1
ATOM 1362 C CA . ASN A 1 174 ? 11.695 21.625 -2.451 1 46.09 174 ASN A CA 1
ATOM 1363 C C . ASN A 1 174 ? 11.07 20.438 -3.168 1 46.09 174 ASN A C 1
ATOM 1365 O O . ASN A 1 174 ? 11.766 19.469 -3.514 1 46.09 174 ASN A O 1
ATOM 1369 N N . TYR A 1 175 ? 9.961 20.172 -2.924 1 44.19 175 TYR A N 1
ATOM 1370 C CA . TYR A 1 175 ? 9.188 19.203 -3.709 1 44.19 175 TYR A CA 1
ATOM 1371 C C . TYR A 1 175 ? 9.008 19.688 -5.141 1 44.19 175 TYR A C 1
ATOM 1373 O O . TYR A 1 175 ? 8.109 20.484 -5.422 1 44.19 175 TYR A O 1
ATOM 1381 N N . PHE A 1 176 ? 9.766 20.328 -6.184 1 38.09 176 PHE A N 1
ATOM 1382 C CA . PHE A 1 176 ? 9.266 20.641 -7.52 1 38.09 176 PHE A CA 1
ATOM 1383 C C . PHE A 1 176 ? 8.781 19.375 -8.219 1 38.09 176 PHE A C 1
ATOM 1385 O O . PHE A 1 176 ? 9.578 18.5 -8.562 1 38.09 176 PHE A O 1
ATOM 1392 N N . TYR A 1 177 ? 7.648 18.891 -7.922 1 34.56 177 TYR A N 1
ATOM 1393 C CA . TYR A 1 177 ? 6.977 18.094 -8.945 1 34.56 177 TYR A CA 1
ATOM 1394 C C . TYR A 1 177 ? 6.855 18.875 -10.25 1 34.56 177 TYR A C 1
ATOM 1396 O O . TYR A 1 177 ? 6.07 19.828 -10.344 1 34.56 177 TYR A O 1
ATOM 1404 N N . ILE A 1 178 ? 7.781 19.578 -10.969 1 28.55 178 ILE A N 1
ATOM 1405 C CA . ILE A 1 178 ? 7.566 19.891 -12.383 1 28.55 178 ILE A CA 1
ATOM 1406 C C . ILE A 1 178 ? 7.285 18.609 -13.156 1 28.55 178 ILE A C 1
ATOM 1408 O O . ILE A 1 178 ? 7.859 17.562 -12.867 1 28.55 178 ILE A O 1
ATOM 1412 N N . MET B 1 1 ? -51.688 22.703 -69.938 1 35.69 1 MET B N 1
ATOM 1413 C CA . MET B 1 1 ? -51.812 22.688 -68.5 1 35.69 1 MET B CA 1
ATOM 1414 C C . MET B 1 1 ? -50.469 22.609 -67.812 1 35.69 1 MET B C 1
ATOM 1416 O O . MET B 1 1 ? -49.688 21.672 -68.062 1 35.69 1 MET B O 1
ATOM 1420 N N . LEU B 1 2 ? -49.875 23.781 -67.5 1 44.75 2 LEU B N 1
ATOM 1421 C CA . LEU B 1 2 ? -48.5 23.953 -67 1 44.75 2 LEU B CA 1
ATOM 1422 C C . LEU B 1 2 ? -48.312 23.266 -65.688 1 44.75 2 LEU B C 1
ATOM 1424 O O . LEU B 1 2 ? -49.188 23.312 -64.812 1 44.75 2 LEU B O 1
ATOM 1428 N N . PRO B 1 3 ? -47.406 22.219 -65.562 1 47.25 3 PRO B N 1
ATOM 1429 C CA . PRO B 1 3 ? -47.219 21.359 -64.375 1 47.25 3 PRO B CA 1
ATOM 1430 C C . PRO B 1 3 ? -4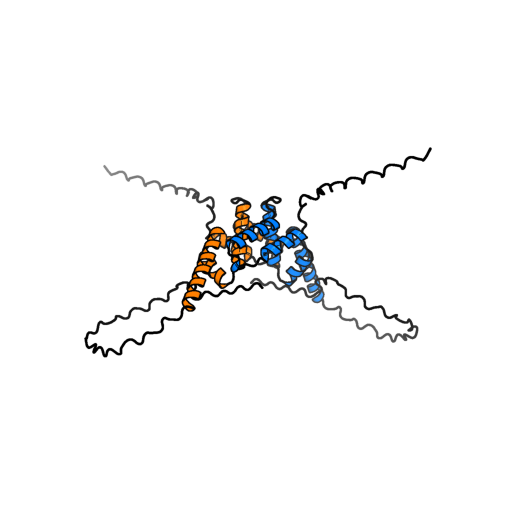6.812 22.156 -63.156 1 47.25 3 PRO B C 1
ATOM 1432 O O . PRO B 1 3 ? -46.219 23.234 -63.25 1 47.25 3 PRO B O 1
ATOM 1435 N N . ARG B 1 4 ? -47.688 22.266 -62.094 1 48.12 4 ARG B N 1
ATOM 1436 C CA . ARG B 1 4 ? -47.531 22.984 -60.844 1 48.12 4 ARG B CA 1
ATOM 1437 C C . ARG B 1 4 ? -46.219 22.625 -60.125 1 48.12 4 ARG B C 1
ATOM 1439 O O . ARG B 1 4 ? -45.812 21.453 -60.156 1 48.12 4 ARG B O 1
ATOM 1446 N N . PRO B 1 5 ? -45.344 23.609 -59.969 1 45.97 5 PRO B N 1
ATOM 1447 C CA . PRO B 1 5 ? -44.031 23.375 -59.375 1 45.97 5 PRO B CA 1
ATOM 1448 C C . PRO B 1 5 ? -44.125 22.703 -58 1 45.97 5 PRO B C 1
ATOM 1450 O O . PRO B 1 5 ? -45.062 22.922 -57.25 1 45.97 5 PRO B O 1
ATOM 1453 N N . LYS B 1 6 ? -43.656 21.422 -57.781 1 40.66 6 LYS B N 1
ATOM 1454 C CA . LYS B 1 6 ? -43.656 20.609 -56.594 1 40.66 6 LYS B CA 1
ATOM 1455 C C . LYS B 1 6 ? -43 21.375 -55.406 1 40.66 6 LYS B C 1
ATOM 1457 O O . LYS B 1 6 ? -41.969 22.016 -55.562 1 40.66 6 LYS B O 1
ATOM 1462 N N . ALA B 1 7 ? -43.75 21.75 -54.312 1 45.19 7 ALA B N 1
ATOM 1463 C CA . ALA B 1 7 ? -43.438 22.453 -53.094 1 45.19 7 ALA B CA 1
ATOM 1464 C C . ALA B 1 7 ? -42.156 21.906 -52.469 1 45.19 7 ALA B C 1
ATOM 1466 O O . ALA B 1 7 ? -41.875 20.703 -52.531 1 45.19 7 ALA B O 1
ATOM 1467 N N . PRO B 1 8 ? -41.125 22.797 -52.25 1 44.84 8 PRO B N 1
ATOM 1468 C CA . PRO B 1 8 ? -39.844 22.359 -51.688 1 44.84 8 PRO B CA 1
ATOM 1469 C C . PRO B 1 8 ? -40 21.641 -50.375 1 44.84 8 PRO B C 1
ATOM 1471 O O . PRO B 1 8 ? -40.969 21.891 -49.625 1 44.84 8 PRO B O 1
ATOM 1474 N N . ALA B 1 9 ? -39.562 20.328 -50.281 1 45.09 9 ALA B N 1
ATOM 1475 C CA . ALA B 1 9 ? -39.531 19.438 -49.125 1 45.09 9 ALA B CA 1
ATOM 1476 C C . ALA B 1 9 ? -38.969 20.141 -47.906 1 45.09 9 ALA B C 1
ATOM 1478 O O . ALA B 1 9 ? -38.031 20.953 -48.031 1 45.09 9 ALA B O 1
ATOM 1479 N N . SER B 1 10 ? -39.906 20.547 -46.969 1 43.94 10 SER B N 1
ATOM 1480 C CA . SER B 1 10 ? -39.625 21.172 -45.688 1 43.94 10 SER B CA 1
ATOM 1481 C C . SER B 1 10 ? -38.375 20.594 -45.031 1 43.94 10 SER B C 1
ATOM 1483 O O . SER B 1 10 ? -38.125 19.391 -45.125 1 43.94 10 SER B O 1
ATOM 1485 N N . PRO B 1 11 ? -37.312 21.469 -44.875 1 46.06 11 PRO B N 1
ATOM 1486 C CA . PRO B 1 11 ? -36.094 21 -44.219 1 46.06 11 PRO B CA 1
ATOM 1487 C C . PRO B 1 11 ? -36.375 20.25 -42.906 1 46.06 11 PRO B C 1
ATOM 1489 O O . PRO B 1 11 ? -37.344 20.562 -42.219 1 46.06 11 PRO B O 1
ATOM 1492 N N . ARG B 1 12 ? -36.219 18.922 -42.938 1 41.66 12 ARG B N 1
ATOM 1493 C CA . ARG B 1 12 ? -36.344 18.047 -41.781 1 41.66 12 ARG B CA 1
ATOM 1494 C C . ARG B 1 12 ? -35.719 18.672 -40.531 1 41.66 12 ARG B C 1
ATOM 1496 O O . ARG B 1 12 ? -34.625 19.219 -40.625 1 41.66 12 ARG B O 1
ATOM 1503 N N . ARG B 1 13 ? -36.562 19.219 -39.594 1 42.56 13 ARG B N 1
ATOM 1504 C CA . ARG B 1 13 ? -36.125 19.734 -38.281 1 42.56 13 ARG B CA 1
ATOM 1505 C C . ARG B 1 13 ? -34.969 18.875 -37.719 1 42.56 13 ARG B C 1
ATOM 1507 O O . ARG B 1 13 ? -35.031 17.656 -37.781 1 42.56 13 ARG B O 1
ATOM 1514 N N . PRO B 1 14 ? -33.75 19.5 -37.562 1 46.19 14 PRO B N 1
ATOM 1515 C CA . PRO B 1 14 ? -32.656 18.734 -37 1 46.19 14 PRO B CA 1
ATOM 1516 C C . PRO B 1 14 ? -33.062 17.984 -35.719 1 46.19 14 PRO B C 1
ATOM 1518 O O . PRO B 1 14 ? -33.812 18.516 -34.906 1 46.19 14 PRO B O 1
ATOM 1521 N N . GLN B 1 15 ? -33.438 16.703 -35.812 1 41.34 15 GLN B N 1
ATOM 1522 C CA . GLN B 1 15 ? -33.719 15.852 -34.656 1 41.34 15 GLN B CA 1
ATOM 1523 C C . GLN B 1 15 ? -32.719 16.109 -33.5 1 41.34 15 GLN B C 1
ATOM 1525 O O . GLN B 1 15 ? -31.531 16.281 -33.75 1 41.34 15 GLN B O 1
ATOM 1530 N N . THR B 1 16 ? -33.156 16.875 -32.469 1 46.59 16 THR B N 1
ATOM 1531 C CA . THR B 1 16 ? -32.344 17 -31.234 1 46.59 16 THR B CA 1
ATOM 1532 C C . THR B 1 16 ? -31.672 15.68 -30.891 1 46.59 16 THR B C 1
ATOM 1534 O O . THR B 1 16 ? -32.312 14.633 -30.875 1 46.59 16 THR B O 1
ATOM 1537 N N . PRO B 1 17 ? -30.359 15.602 -31.109 1 46.78 17 PRO B N 1
ATOM 1538 C CA . PRO B 1 17 ? -29.719 14.359 -30.688 1 46.78 17 PRO B CA 1
ATOM 1539 C C . PRO B 1 17 ? -30.188 13.883 -29.312 1 46.78 17 PRO B C 1
ATOM 1541 O O . PRO B 1 17 ? -30.453 14.703 -28.422 1 46.78 17 PRO B O 1
ATOM 1544 N N . THR B 1 18 ? -31.141 12.945 -29.234 1 45.12 18 THR B N 1
ATOM 1545 C CA . THR B 1 18 ? -31.422 12.305 -27.953 1 45.12 18 THR B CA 1
ATOM 1546 C C . THR B 1 18 ? -30.141 12.102 -27.156 1 45.12 18 THR B C 1
ATOM 1548 O O . THR B 1 18 ? -29.094 11.758 -27.719 1 45.12 18 THR B O 1
ATOM 1551 N N . PRO B 1 19 ? -30.031 12.852 -26.062 1 41.75 19 PRO B N 1
ATOM 1552 C CA . PRO B 1 19 ? -28.844 12.531 -25.266 1 41.75 19 PRO B CA 1
ATOM 1553 C C . PRO B 1 19 ? -28.531 11.039 -25.25 1 41.75 19 PRO B C 1
ATOM 1555 O O . PRO B 1 19 ? -29.453 10.211 -25.219 1 41.75 19 PRO B O 1
ATOM 1558 N N . SER B 1 20 ? -27.656 10.555 -26.062 1 39.84 20 SER B N 1
ATOM 1559 C CA . SER B 1 20 ? -27.125 9.195 -25.953 1 39.84 20 SER B CA 1
ATOM 1560 C C . SER B 1 20 ? -27.062 8.742 -24.5 1 39.84 20 SER B C 1
ATOM 1562 O O . SER B 1 20 ? -26.625 9.492 -23.625 1 39.84 20 SER B O 1
ATOM 1564 N N . GLU B 1 21 ? -28.047 7.992 -23.984 1 41.62 21 GLU B N 1
ATOM 1565 C CA . GLU B 1 21 ? -28.094 7.199 -22.766 1 41.62 21 GLU B CA 1
ATOM 1566 C C . GLU B 1 21 ? -26.719 6.676 -22.391 1 41.62 21 GLU B C 1
ATOM 1568 O O . GLU B 1 21 ? -26.594 5.664 -21.703 1 41.62 21 GLU B O 1
ATOM 1573 N N . GLN B 1 22 ? -25.75 7.043 -23.125 1 38.44 22 GLN B N 1
ATOM 1574 C CA . GLN B 1 22 ? -24.516 6.375 -22.688 1 38.44 22 GLN B CA 1
ATOM 1575 C C . GLN B 1 22 ? -24.25 6.621 -21.203 1 38.44 22 GLN B C 1
ATOM 1577 O O . GLN B 1 22 ? -23.141 6.949 -20.812 1 38.44 22 GLN B O 1
ATOM 1582 N N . ASP B 1 23 ? -25.188 7.242 -20.562 1 39.84 23 ASP B N 1
ATOM 1583 C CA . ASP B 1 23 ? -24.922 7.184 -19.141 1 39.84 23 ASP B CA 1
ATOM 1584 C C . ASP B 1 23 ? -24.688 5.746 -18.672 1 39.84 23 ASP B C 1
ATOM 1586 O O . ASP B 1 23 ? -25.609 5.074 -18.219 1 39.84 23 ASP B O 1
ATOM 1590 N N . ALA B 1 24 ? -24.078 4.852 -19.516 1 41.09 24 ALA B N 1
ATOM 1591 C CA . ALA B 1 24 ? -23.719 3.471 -19.188 1 41.09 24 ALA B CA 1
ATOM 1592 C C . ALA B 1 24 ? -23.328 3.338 -17.719 1 41.09 24 ALA B C 1
ATOM 1594 O O . ALA B 1 24 ? -22.578 4.156 -17.188 1 41.09 24 ALA B O 1
ATOM 1595 N N . ASP B 1 25 ? -24.172 3.025 -16.922 1 46.34 25 ASP B N 1
ATOM 1596 C CA . ASP B 1 25 ? -23.828 2.533 -15.586 1 46.34 25 ASP B CA 1
ATOM 1597 C C . ASP B 1 25 ? -22.422 1.959 -15.57 1 46.34 25 ASP B C 1
ATOM 1599 O O . ASP B 1 25 ? -22.047 1.17 -16.438 1 46.34 25 ASP B O 1
ATOM 1603 N N . PRO B 1 26 ? -21.391 2.754 -15.25 1 51.69 26 PRO B N 1
ATOM 1604 C CA . PRO B 1 26 ? -20.078 2.133 -15.422 1 51.69 26 PRO B CA 1
ATOM 1605 C C . PRO B 1 26 ? -20.094 0.641 -15.094 1 51.69 26 PRO B C 1
ATOM 1607 O O . PRO B 1 26 ? -20.531 0.244 -14.016 1 51.69 26 PRO B O 1
ATOM 1610 N N . GLY B 1 27 ? -20.609 -0.181 -15.961 1 56.12 27 GLY B N 1
ATOM 1611 C CA . GLY B 1 27 ? -20.438 -1.615 -15.789 1 56.12 27 GLY B CA 1
ATOM 1612 C C . GLY B 1 27 ? -19.281 -1.974 -14.875 1 56.12 27 GLY B C 1
ATOM 1613 O O . GLY B 1 27 ? -18.594 -1.09 -14.359 1 56.12 27 GLY B O 1
ATOM 1614 N N . PRO B 1 28 ? -19.359 -3.189 -14.391 1 67.12 28 PRO B N 1
ATOM 1615 C CA . PRO B 1 28 ? -18.25 -3.619 -13.555 1 67.12 28 PRO B CA 1
ATOM 1616 C C . PRO B 1 28 ? -16.891 -3.195 -14.117 1 67.12 28 PRO B C 1
ATOM 1618 O O . PRO B 1 28 ? -16.719 -3.141 -15.336 1 67.12 28 PRO B O 1
ATOM 1621 N N . ALA B 1 29 ? -16.297 -2.523 -13.336 1 75.56 29 ALA B N 1
ATOM 1622 C CA . ALA B 1 29 ? -14.969 -2.076 -13.758 1 75.56 29 ALA B CA 1
ATOM 1623 C C . ALA B 1 29 ? -14.141 -3.24 -14.297 1 75.56 29 ALA B C 1
ATOM 1625 O O . ALA B 1 29 ? -14.125 -4.324 -13.703 1 75.56 29 ALA B O 1
ATOM 1626 N N . SER B 1 30 ? -13.758 -3.123 -15.516 1 87.44 30 SER B N 1
ATOM 1627 C CA . SER B 1 30 ? -12.812 -4.098 -16.062 1 87.44 30 SER B CA 1
ATOM 1628 C C . SER B 1 30 ? -11.578 -4.223 -15.172 1 87.44 30 SER B C 1
ATOM 1630 O O . SER B 1 30 ? -11.227 -3.289 -14.445 1 87.44 30 SER B O 1
ATOM 1632 N N . PRO B 1 31 ? -10.977 -5.336 -15.219 1 88.75 31 PRO B N 1
ATOM 1633 C CA . PRO B 1 31 ? -9.75 -5.512 -14.438 1 88.75 31 PRO B CA 1
ATOM 1634 C C . PRO B 1 31 ? -8.672 -4.492 -14.797 1 88.75 31 PRO B C 1
ATOM 1636 O O . PRO B 1 31 ? -7.926 -4.047 -13.914 1 88.75 31 PRO B O 1
ATOM 1639 N N . ARG B 1 32 ? -8.609 -4.223 -16.031 1 90.25 32 ARG B N 1
ATOM 1640 C CA . ARG B 1 32 ? -7.629 -3.23 -16.469 1 90.25 32 ARG B CA 1
ATOM 1641 C C . ARG B 1 32 ? -7.934 -1.86 -15.875 1 90.25 32 ARG B C 1
ATOM 1643 O O . ARG B 1 32 ? -7.02 -1.127 -15.484 1 90.25 32 ARG B O 1
ATOM 1650 N N . ASP B 1 33 ? -9.148 -1.567 -15.836 1 93.94 33 ASP B N 1
ATOM 1651 C CA . ASP B 1 33 ? -9.57 -0.297 -15.258 1 93.94 33 ASP B CA 1
ATOM 1652 C C . ASP B 1 33 ? -9.273 -0.254 -13.758 1 93.94 33 ASP B C 1
ATOM 1654 O O . ASP B 1 33 ? -8.812 0.765 -13.242 1 93.94 33 ASP B O 1
ATOM 1658 N N . THR B 1 34 ? -9.555 -1.321 -13.102 1 95.56 34 THR B N 1
ATOM 1659 C CA . THR B 1 34 ? -9.305 -1.399 -11.664 1 95.56 34 THR B CA 1
ATOM 1660 C C . THR B 1 34 ? -7.82 -1.194 -11.367 1 95.56 34 THR B C 1
ATOM 1662 O O . THR B 1 34 ? -7.465 -0.461 -10.445 1 95.56 34 THR B O 1
ATOM 1665 N N . GLU B 1 35 ? -6.996 -1.814 -12.18 1 95.56 35 GLU B N 1
ATOM 1666 C CA . GLU B 1 35 ? -5.555 -1.676 -12.016 1 95.56 35 GLU B CA 1
ATOM 1667 C C . GLU B 1 35 ? -5.102 -0.243 -12.289 1 95.56 35 GLU B C 1
ATOM 1669 O O . GLU B 1 35 ? -4.23 0.281 -11.594 1 95.56 35 GLU B O 1
ATOM 1674 N N . ALA B 1 36 ? -5.664 0.34 -13.297 1 96.31 36 ALA B N 1
ATOM 1675 C CA . ALA B 1 36 ? -5.305 1.722 -13.609 1 96.31 36 ALA B CA 1
ATOM 1676 C C . ALA B 1 36 ? -5.672 2.654 -12.461 1 96.31 36 ALA B C 1
ATOM 1678 O O 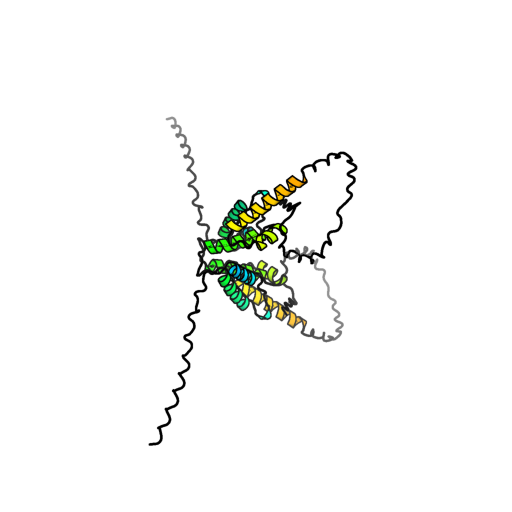. ALA B 1 36 ? -4.914 3.57 -12.125 1 96.31 36 ALA B O 1
ATOM 1679 N N . GLN B 1 37 ? -6.816 2.414 -11.906 1 97.81 37 GLN B N 1
ATOM 1680 C CA . GLN B 1 37 ? -7.254 3.232 -10.781 1 97.81 37 GLN B CA 1
ATOM 1681 C C . GLN B 1 37 ? -6.375 3.002 -9.562 1 97.81 37 GLN B C 1
ATOM 1683 O O . GLN B 1 37 ? -6.047 3.945 -8.836 1 97.81 37 GLN B O 1
ATOM 1688 N N . ARG B 1 38 ? -5.996 1.788 -9.32 1 98 38 ARG B N 1
ATOM 1689 C CA . ARG B 1 38 ? -5.082 1.475 -8.227 1 98 38 ARG B CA 1
ATOM 1690 C C . ARG B 1 38 ? -3.762 2.219 -8.383 1 98 38 ARG B C 1
ATOM 1692 O O . ARG B 1 38 ? -3.275 2.84 -7.434 1 98 38 ARG B O 1
ATOM 1699 N N . LEU B 1 39 ? -3.266 2.143 -9.586 1 97.44 39 LEU B N 1
ATOM 1700 C CA . LEU B 1 39 ? -1.982 2.781 -9.859 1 97.44 39 LEU B CA 1
ATOM 1701 C C . LEU B 1 39 ? -2.068 4.289 -9.641 1 97.44 39 LEU B C 1
ATOM 1703 O O . LEU B 1 39 ? -1.146 4.895 -9.094 1 97.44 39 LEU B O 1
ATOM 1707 N N . ARG B 1 40 ? -3.123 4.887 -10.008 1 98.19 40 ARG B N 1
ATOM 1708 C CA . ARG B 1 40 ? -3.307 6.32 -9.812 1 98.19 40 ARG B CA 1
ATOM 1709 C C . ARG B 1 40 ? -3.322 6.668 -8.328 1 98.19 40 ARG B C 1
ATOM 1711 O O . ARG B 1 40 ? -2.75 7.68 -7.914 1 98.19 40 ARG B O 1
ATOM 1718 N N . PHE B 1 41 ? -3.994 5.828 -7.57 1 98.69 41 PHE B N 1
ATOM 1719 C CA . PHE B 1 41 ? -4.066 6.047 -6.129 1 98.69 41 PHE B CA 1
ATOM 1720 C C . PHE B 1 41 ? -2.695 5.871 -5.488 1 98.69 41 PHE B C 1
ATOM 1722 O O . PHE B 1 41 ? -2.268 6.703 -4.688 1 98.69 41 PHE B O 1
ATOM 1729 N N . ARG B 1 42 ? -1.962 4.844 -5.938 1 98.38 42 ARG B N 1
ATOM 1730 C CA . ARG B 1 42 ? -0.689 4.504 -5.309 1 98.38 42 ARG B CA 1
ATOM 1731 C C . ARG B 1 42 ? 0.423 5.426 -5.793 1 98.38 42 ARG B C 1
ATOM 1733 O O . ARG B 1 42 ? 1.392 5.672 -5.07 1 98.38 42 ARG B O 1
ATOM 1740 N N . GLN B 1 43 ? 0.338 5.957 -6.93 1 97.25 43 GLN B N 1
ATOM 1741 C CA . GLN B 1 43 ? 1.383 6.793 -7.508 1 97.25 43 GLN B CA 1
ATOM 1742 C C . GLN B 1 43 ? 1.114 8.273 -7.242 1 97.25 43 GLN B C 1
ATOM 1744 O O . GLN B 1 43 ? 1.829 9.141 -7.746 1 97.25 43 GLN B O 1
ATOM 1749 N N . PHE B 1 44 ? 0.136 8.555 -6.465 1 97.5 44 PHE B N 1
ATOM 1750 C CA . PHE B 1 44 ? -0.19 9.938 -6.129 1 97.5 44 PHE B CA 1
ATOM 1751 C C . PHE B 1 44 ? 1.026 10.656 -5.562 1 97.5 44 PHE B C 1
ATOM 1753 O O . PHE B 1 44 ? 1.778 10.086 -4.77 1 97.5 44 PHE B O 1
ATOM 1760 N N . GLN B 1 45 ? 1.18 11.883 -5.965 1 94.81 45 GLN B N 1
ATOM 1761 C CA . GLN B 1 45 ? 2.285 12.703 -5.488 1 94.81 45 GLN B CA 1
ATOM 1762 C C . GLN B 1 45 ? 1.777 13.906 -4.691 1 94.81 45 GLN B C 1
ATOM 1764 O O . GLN B 1 45 ? 0.886 14.625 -5.145 1 94.81 45 GLN B O 1
ATOM 1769 N N . TYR B 1 46 ? 2.352 14.062 -3.576 1 95.25 46 TYR B N 1
ATOM 1770 C CA . TYR B 1 46 ? 2.014 15.227 -2.762 1 95.25 46 TYR B CA 1
ATOM 1771 C C . TYR B 1 46 ? 2.77 16.469 -3.236 1 95.25 46 TYR B C 1
ATOM 1773 O O . TYR B 1 46 ? 3.988 16.422 -3.42 1 95.25 46 TYR B O 1
ATOM 1781 N N . HIS B 1 47 ? 2.021 17.531 -3.4 1 90.88 47 HIS B N 1
ATOM 1782 C CA . HIS B 1 47 ? 2.592 18.844 -3.705 1 90.88 47 HIS B CA 1
ATOM 1783 C C . HIS B 1 47 ? 2.352 19.828 -2.566 1 90.88 47 HIS B C 1
ATOM 1785 O O . HIS B 1 47 ? 1.204 20.172 -2.271 1 90.88 47 HIS B O 1
ATOM 1791 N N . VAL B 1 48 ? 3.463 20.312 -2.107 1 86.38 48 VAL B N 1
ATOM 1792 C CA . VAL B 1 48 ? 3.4 21.188 -0.939 1 86.38 48 VAL B CA 1
ATOM 1793 C C . VAL B 1 48 ? 2.535 22.406 -1.25 1 86.38 48 VAL B C 1
ATOM 1795 O O . VAL B 1 48 ? 1.775 22.875 -0.397 1 86.38 48 VAL B O 1
ATOM 1798 N N . ALA B 1 49 ? 2.645 22.828 -2.459 1 85.5 49 ALA B N 1
ATOM 1799 C CA . ALA B 1 49 ? 1.934 24.031 -2.869 1 85.5 49 ALA B CA 1
ATOM 1800 C C . ALA B 1 49 ? 0.423 23.828 -2.809 1 85.5 49 ALA B C 1
ATOM 1802 O O . ALA B 1 49 ? -0.328 24.766 -2.535 1 85.5 49 ALA B O 1
ATOM 1803 N N . SER B 1 50 ? -0.047 22.641 -3.049 1 90.25 50 SER B N 1
ATOM 1804 C CA . SER B 1 50 ? -1.478 22.359 -3.061 1 90.25 50 SER B CA 1
ATOM 1805 C C . SER B 1 50 ? -2.025 22.219 -1.645 1 90.25 50 SER B C 1
ATOM 1807 O O . SER B 1 50 ? -3.205 22.469 -1.402 1 90.25 50 SER B O 1
ATOM 1809 N N . GLY B 1 51 ? -1.141 21.766 -0.693 1 93 51 GLY B N 1
ATOM 1810 C CA . GLY B 1 51 ? -1.534 21.594 0.697 1 93 51 GLY B CA 1
ATOM 1811 C C . GLY B 1 51 ? -2.078 20.203 1.001 1 93 51 GLY B C 1
ATOM 1812 O O . GLY B 1 51 ? -2.494 19.484 0.093 1 93 51 GLY B O 1
ATOM 1813 N N . PRO B 1 52 ? -2.166 19.922 2.217 1 96.5 52 PRO B N 1
ATOM 1814 C CA . PRO B 1 52 ? -2.527 18.562 2.633 1 96.5 52 PRO B CA 1
ATOM 1815 C C . PRO B 1 52 ? -4.023 18.281 2.504 1 96.5 52 PRO B C 1
ATOM 1817 O O . PRO B 1 52 ? -4.422 17.156 2.217 1 96.5 52 PRO B O 1
ATOM 1820 N N . HIS B 1 53 ? -4.891 19.312 2.646 1 97.38 53 HIS B N 1
ATOM 1821 C CA . HIS B 1 53 ? -6.332 19.094 2.584 1 97.38 53 HIS B CA 1
ATOM 1822 C C . HIS B 1 53 ? -6.77 18.703 1.174 1 97.38 53 HIS B C 1
ATOM 1824 O O . HIS B 1 53 ? -7.578 17.797 0.995 1 97.38 53 HIS B O 1
ATOM 1830 N N . LEU B 1 54 ? -6.219 19.453 0.261 1 96.88 54 LEU B N 1
ATOM 1831 C CA . LEU B 1 54 ? -6.523 19.125 -1.13 1 96.88 54 LEU B CA 1
ATOM 1832 C C . LEU B 1 54 ? -6 17.75 -1.501 1 96.88 54 LEU B C 1
ATOM 1834 O O . LEU B 1 54 ? -6.684 16.984 -2.184 1 96.88 54 LEU B O 1
ATOM 1838 N N . ALA B 1 55 ? -4.809 17.484 -1.093 1 97.44 55 ALA B N 1
ATOM 1839 C CA . ALA B 1 55 ? -4.203 16.188 -1.353 1 97.44 55 ALA B CA 1
ATOM 1840 C C . ALA B 1 55 ? -5.062 15.055 -0.787 1 97.44 55 ALA B C 1
ATOM 1842 O O . ALA B 1 55 ? -5.305 14.055 -1.462 1 97.44 55 ALA B O 1
ATOM 1843 N N . LEU B 1 56 ? -5.535 15.234 0.402 1 98.5 56 LEU B N 1
ATOM 1844 C CA . LEU B 1 56 ? -6.363 14.219 1.047 1 98.5 56 LEU B CA 1
ATOM 1845 C C . LEU B 1 56 ? -7.684 14.047 0.305 1 98.5 56 LEU B C 1
ATOM 1847 O O . LEU B 1 56 ? -8.188 12.922 0.175 1 98.5 56 LEU B O 1
ATOM 1851 N N . GLY B 1 57 ? -8.234 15.086 -0.152 1 98.44 57 GLY B N 1
ATOM 1852 C CA . GLY B 1 57 ? -9.43 14.992 -0.972 1 98.44 57 GLY B CA 1
ATOM 1853 C C . GLY B 1 57 ? -9.219 14.219 -2.262 1 98.44 57 GLY B C 1
ATOM 1854 O O . GLY B 1 57 ? -10.055 13.406 -2.654 1 98.44 57 GLY B O 1
ATOM 1855 N N . GLN B 1 58 ? -8.133 14.508 -2.893 1 98.38 58 GLN B N 1
ATOM 1856 C CA . GLN B 1 58 ? -7.797 13.797 -4.117 1 98.38 58 GLN B CA 1
ATOM 1857 C C . GLN B 1 58 ? -7.594 12.305 -3.848 1 98.38 58 GLN B C 1
ATOM 1859 O O . GLN B 1 58 ? -8.086 11.461 -4.598 1 98.38 58 GLN B O 1
ATOM 1864 N N . LEU B 1 59 ? -6.895 12.031 -2.805 1 98.75 59 LEU B N 1
ATOM 1865 C CA . LEU B 1 59 ? -6.625 10.648 -2.451 1 98.75 59 LEU B CA 1
ATOM 1866 C C . LEU B 1 59 ? -7.914 9.914 -2.104 1 98.75 59 LEU B C 1
ATOM 1868 O O . LEU B 1 59 ? -8.07 8.734 -2.43 1 98.75 59 LEU B O 1
ATOM 1872 N N . TRP B 1 60 ? -8.766 10.648 -1.448 1 98.62 60 TRP B N 1
ATOM 1873 C CA . TRP B 1 60 ? -10.07 10.062 -1.152 1 98.62 60 TRP B CA 1
ATOM 1874 C C . TRP B 1 60 ? -10.805 9.688 -2.438 1 98.62 60 TRP B C 1
ATOM 1876 O O . TRP B 1 60 ? -11.352 8.586 -2.547 1 98.62 60 TRP B O 1
ATOM 1886 N N . THR B 1 61 ? -10.812 10.578 -3.367 1 98.62 61 THR B N 1
ATOM 1887 C CA . THR B 1 61 ? -11.477 10.359 -4.645 1 98.62 61 THR B CA 1
ATOM 1888 C C . THR B 1 61 ? -10.828 9.195 -5.395 1 98.62 61 THR B C 1
ATOM 1890 O O . THR B 1 61 ? -11.523 8.312 -5.902 1 98.62 61 THR B O 1
ATOM 1893 N N . LEU B 1 62 ? -9.555 9.195 -5.43 1 98.5 62 LEU B N 1
ATOM 1894 C CA . LEU B 1 62 ? -8.828 8.141 -6.121 1 98.5 62 LEU B CA 1
ATOM 1895 C C . LEU B 1 62 ? -9.062 6.789 -5.457 1 98.5 62 LEU B C 1
ATOM 1897 O O . LEU B 1 62 ? -9.227 5.773 -6.141 1 98.5 62 LEU B O 1
ATOM 1901 N N . CYS B 1 63 ? -9.047 6.766 -4.148 1 98.81 63 CYS B N 1
ATOM 1902 C CA . CYS B 1 63 ? -9.289 5.531 -3.406 1 98.81 63 CYS B CA 1
ATOM 1903 C C . CYS B 1 63 ? -10.68 4.988 -3.697 1 98.81 63 CYS B C 1
ATOM 1905 O O . CYS B 1 63 ? -10.852 3.787 -3.904 1 98.81 63 CYS B O 1
ATOM 1907 N N . ARG B 1 64 ? -11.625 5.82 -3.762 1 98.44 64 ARG B N 1
ATOM 1908 C CA . ARG B 1 64 ? -13 5.426 -4.059 1 98.44 64 ARG B CA 1
ATOM 1909 C C . ARG B 1 64 ? -13.117 4.875 -5.477 1 98.44 64 ARG B C 1
ATOM 1911 O O . ARG B 1 64 ? -13.859 3.92 -5.719 1 98.44 64 ARG B O 1
ATOM 1918 N N . GLN B 1 65 ? -12.422 5.484 -6.348 1 97.94 65 GLN B N 1
ATOM 1919 C CA . GLN B 1 65 ? -12.438 5.023 -7.734 1 97.94 65 GLN B CA 1
ATOM 1920 C C . GLN B 1 65 ? -11.797 3.643 -7.859 1 97.94 65 GLN B C 1
ATOM 1922 O O . GLN B 1 65 ? -12.234 2.826 -8.68 1 97.94 65 GLN B O 1
ATOM 1927 N N . TRP B 1 66 ? -10.828 3.412 -7.043 1 98.19 66 TRP B N 1
ATOM 1928 C CA . TRP B 1 66 ? -10.141 2.127 -7.062 1 98.19 66 TRP B CA 1
ATOM 1929 C C . TRP B 1 66 ? -10.984 1.045 -6.398 1 98.19 66 TRP B C 1
ATOM 1931 O O . TRP B 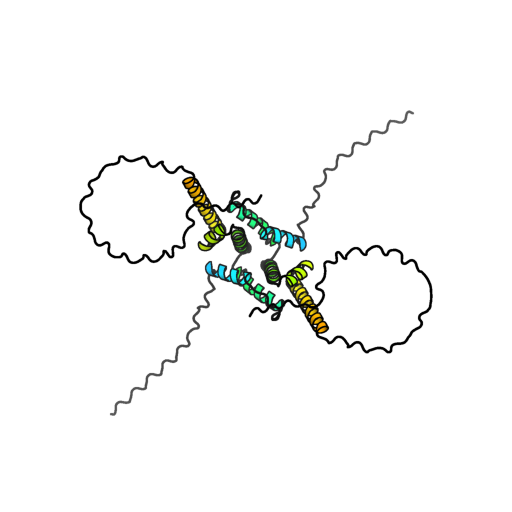1 66 ? -11.258 0.004 -7.004 1 98.19 66 TRP B O 1
ATOM 1941 N N . LEU B 1 67 ? -11.492 1.306 -5.242 1 98.06 67 LEU B N 1
ATOM 1942 C CA . LEU B 1 67 ? -12.109 0.261 -4.434 1 98.06 67 LEU B CA 1
ATOM 1943 C C . LEU B 1 67 ? -13.617 0.195 -4.68 1 98.06 67 LEU B C 1
ATOM 1945 O O . LEU B 1 67 ? -14.258 -0.814 -4.379 1 98.06 67 LEU B O 1
ATOM 1949 N N . ARG B 1 68 ? -14.18 1.249 -5.102 1 97.56 68 ARG B N 1
ATOM 1950 C CA . ARG B 1 68 ? -15.594 1.343 -5.449 1 97.56 68 ARG B CA 1
ATOM 1951 C C . ARG B 1 68 ? -16.469 0.787 -4.336 1 97.56 68 ARG B C 1
ATOM 1953 O O . ARG B 1 68 ? -17.266 -0.121 -4.562 1 97.56 68 ARG B O 1
ATOM 1960 N N . PRO B 1 69 ? -16.453 1.49 -3.199 1 97.69 69 PRO B N 1
ATOM 1961 C CA . PRO B 1 69 ? -17.234 0.997 -2.057 1 97.69 69 PRO B CA 1
ATOM 1962 C C . PRO B 1 69 ? -18.734 0.952 -2.332 1 97.69 69 PRO B C 1
ATOM 1964 O O . PRO B 1 69 ? -19.453 0.191 -1.688 1 97.69 69 PRO B O 1
ATOM 1967 N N . GLU B 1 70 ? -19.203 1.686 -3.27 1 96.31 70 GLU B N 1
ATOM 1968 C CA . GLU B 1 70 ? -20.625 1.699 -3.602 1 96.31 70 GLU B CA 1
ATOM 1969 C C . GLU B 1 70 ? -21.031 0.437 -4.359 1 96.31 70 GLU B C 1
ATOM 1971 O O . GLU B 1 70 ? -22.188 0.016 -4.309 1 96.31 70 GLU B O 1
ATOM 1976 N N . ALA B 1 71 ? -20.094 -0.156 -5.02 1 96.56 71 ALA B N 1
ATOM 1977 C CA . ALA B 1 71 ? -20.391 -1.291 -5.887 1 96.56 71 ALA B CA 1
ATOM 1978 C C . ALA B 1 71 ? -19.875 -2.596 -5.285 1 96.56 71 ALA B C 1
ATOM 1980 O O . ALA B 1 71 ? -20.297 -3.682 -5.684 1 96.56 71 ALA B O 1
ATOM 1981 N N . ARG B 1 72 ? -19 -2.486 -4.285 1 96.12 72 ARG B N 1
ATOM 1982 C CA . ARG B 1 72 ? -18.344 -3.68 -3.762 1 96.12 72 ARG B CA 1
ATOM 1983 C C . ARG B 1 72 ? -18.578 -3.826 -2.264 1 96.12 72 ARG B C 1
ATOM 1985 O O . ARG B 1 72 ? -18.734 -2.83 -1.554 1 96.12 72 ARG B O 1
ATOM 1992 N N . SER B 1 73 ? -18.594 -5.121 -1.918 1 97.19 73 SER B N 1
ATOM 1993 C CA . SER B 1 73 ? -18.688 -5.402 -0.49 1 97.19 73 SER B CA 1
ATOM 1994 C C . SER B 1 73 ? -17.359 -5.184 0.217 1 97.19 73 SER B C 1
ATOM 1996 O O . SER B 1 73 ? -16.328 -4.984 -0.434 1 97.19 73 SER B O 1
ATOM 1998 N N . LYS B 1 74 ? -17.391 -5.164 1.515 1 98.44 74 LYS B N 1
ATOM 1999 C CA . LYS B 1 74 ? -16.156 -5.016 2.281 1 98.44 74 LYS B CA 1
ATOM 2000 C C . LYS B 1 74 ? -15.18 -6.137 1.958 1 98.44 74 LYS B C 1
ATOM 2002 O O . LYS B 1 74 ? -13.977 -5.898 1.85 1 98.44 74 LYS B O 1
ATOM 2007 N N . GLU B 1 75 ? -15.766 -7.363 1.742 1 97.81 75 GLU B N 1
ATOM 2008 C CA . GLU B 1 75 ? -14.922 -8.516 1.423 1 97.81 75 GLU B CA 1
ATOM 2009 C C . GLU B 1 75 ? -14.273 -8.359 0.052 1 97.81 75 GLU B C 1
ATOM 2011 O O . GLU B 1 75 ? -13.117 -8.75 -0.139 1 97.81 75 GLU B O 1
ATOM 2016 N N . GLN B 1 76 ? -14.977 -7.828 -0.78 1 97.38 76 GLN B N 1
ATOM 2017 C CA . GLN B 1 76 ? -14.453 -7.59 -2.121 1 97.38 76 GLN B CA 1
ATOM 2018 C C . GLN B 1 76 ? -13.367 -6.52 -2.105 1 97.38 76 GLN B C 1
ATOM 2020 O O . GLN B 1 76 ? -12.391 -6.609 -2.855 1 97.38 76 GLN B O 1
ATOM 2025 N N . MET B 1 77 ? -13.531 -5.527 -1.293 1 98.44 77 MET B N 1
ATOM 2026 C CA . MET B 1 77 ? -12.5 -4.508 -1.134 1 98.44 77 MET B CA 1
ATOM 2027 C C . MET B 1 77 ? -11.234 -5.105 -0.536 1 98.44 77 MET B C 1
ATOM 2029 O O . MET B 1 77 ? -10.125 -4.797 -0.981 1 98.44 77 MET B O 1
ATOM 2033 N N . LEU B 1 78 ? -11.43 -5.988 0.433 1 98.69 78 LEU B N 1
ATOM 2034 C CA . LEU B 1 78 ? -10.297 -6.676 1.053 1 98.69 78 LEU B CA 1
ATOM 2035 C C . LEU B 1 78 ? -9.523 -7.492 0.022 1 98.69 78 LEU B C 1
ATOM 2037 O O . LEU B 1 78 ? -8.297 -7.535 0.055 1 98.69 78 LEU B O 1
ATOM 2041 N N . GLU B 1 79 ? -10.281 -8.102 -0.858 1 98.38 79 GLU B N 1
ATOM 2042 C CA . GLU B 1 79 ? -9.633 -8.922 -1.877 1 98.38 79 GLU B CA 1
ATOM 2043 C C . GLU B 1 79 ? -8.688 -8.094 -2.74 1 98.38 79 GLU B C 1
ATOM 2045 O O . GLU B 1 79 ? -7.594 -8.547 -3.084 1 98.38 79 GLU B O 1
ATOM 2050 N N . LEU B 1 80 ? -9.102 -6.883 -3.074 1 98.06 80 LEU B N 1
ATOM 2051 C CA . LEU B 1 80 ? -8.273 -6 -3.883 1 98.06 80 LEU B CA 1
ATOM 2052 C C . LEU B 1 80 ? -6.988 -5.637 -3.143 1 98.06 80 LEU B C 1
ATOM 2054 O O . LEU B 1 80 ? -5.906 -5.633 -3.734 1 98.06 80 LEU B O 1
ATOM 2058 N N . LEU B 1 81 ? -7.125 -5.406 -1.859 1 98.81 81 LEU B N 1
ATOM 2059 C CA . LEU B 1 81 ? -5.977 -5.027 -1.047 1 98.81 81 LEU B CA 1
ATOM 2060 C C . LEU B 1 81 ? -5.039 -6.215 -0.844 1 98.81 81 LEU B C 1
ATOM 2062 O O . LEU B 1 81 ? -3.818 -6.066 -0.899 1 98.81 81 LEU B O 1
ATOM 2066 N N . VAL B 1 82 ? -5.574 -7.34 -0.605 1 98.88 82 VAL B N 1
ATOM 2067 C CA . VAL B 1 82 ? -4.797 -8.562 -0.409 1 98.88 82 VAL B CA 1
ATOM 2068 C C . VAL B 1 82 ? -4.051 -8.914 -1.694 1 98.88 82 VAL B C 1
ATOM 2070 O O . VAL B 1 82 ? -2.867 -9.258 -1.656 1 98.88 82 VAL B O 1
ATOM 2073 N N . LEU B 1 83 ? -4.766 -8.766 -2.82 1 98.5 83 LEU B N 1
ATOM 2074 C CA . LEU B 1 83 ? -4.129 -9.031 -4.105 1 98.5 83 LEU B CA 1
ATOM 2075 C C . LEU B 1 83 ? -2.953 -8.094 -4.336 1 98.5 83 LEU B C 1
ATOM 2077 O O . LEU B 1 83 ? -1.871 -8.523 -4.734 1 98.5 83 LEU B O 1
ATOM 2081 N N . GLU B 1 84 ? -3.15 -6.855 -4.074 1 98.44 84 GLU B N 1
ATOM 2082 C CA . GLU B 1 84 ? -2.078 -5.871 -4.203 1 98.44 84 GLU B CA 1
ATOM 2083 C C . GLU B 1 84 ? -0.871 -6.254 -3.352 1 98.44 84 GLU B C 1
ATOM 2085 O O . GLU B 1 84 ? 0.262 -6.258 -3.836 1 98.44 84 GLU B O 1
ATOM 2090 N N . GLN B 1 85 ? -1.176 -6.582 -2.078 1 98.5 85 GLN B N 1
ATOM 2091 C CA . GLN B 1 85 ? -0.1 -6.898 -1.145 1 98.5 85 GLN B CA 1
ATOM 2092 C C . GLN B 1 85 ? 0.604 -8.195 -1.535 1 98.5 85 GLN B C 1
ATOM 2094 O O . GLN B 1 85 ? 1.823 -8.312 -1.395 1 98.5 85 GLN B O 1
ATOM 2099 N N . PHE B 1 86 ? -0.136 -9.164 -1.999 1 98.44 86 PHE B N 1
ATOM 2100 C CA . PHE B 1 86 ? 0.412 -10.445 -2.434 1 98.44 86 PHE B CA 1
ATOM 2101 C C . PHE B 1 86 ? 1.377 -10.25 -3.598 1 98.44 86 PHE B C 1
ATOM 2103 O O . PHE B 1 86 ? 2.502 -10.758 -3.568 1 98.44 86 PHE B O 1
ATOM 2110 N N . LEU B 1 87 ? 0.944 -9.523 -4.574 1 97.56 87 LEU B N 1
ATOM 2111 C CA . LEU B 1 87 ? 1.778 -9.266 -5.746 1 97.56 87 LEU B CA 1
ATOM 2112 C C . LEU B 1 87 ? 3.035 -8.492 -5.359 1 97.56 87 LEU B C 1
ATOM 2114 O O . LEU B 1 87 ? 4.125 -8.781 -5.863 1 97.56 87 LEU B O 1
ATOM 2118 N N . GLY B 1 88 ? 2.881 -7.609 -4.445 1 97.31 88 GLY B N 1
ATOM 2119 C CA . GLY B 1 88 ? 4.012 -6.824 -3.98 1 97.31 88 GLY B CA 1
ATOM 2120 C C . GLY B 1 88 ? 5.016 -7.637 -3.182 1 97.31 88 GLY B C 1
ATOM 2121 O O . GLY B 1 88 ? 6.191 -7.281 -3.109 1 97.31 88 GLY B O 1
ATOM 2122 N N . ALA B 1 89 ? 4.609 -8.695 -2.607 1 97.19 89 ALA B N 1
ATOM 2123 C CA . ALA B 1 89 ? 5.445 -9.492 -1.715 1 97.19 89 ALA B CA 1
ATOM 2124 C C . ALA B 1 89 ? 6.234 -10.539 -2.494 1 97.19 89 ALA B C 1
ATOM 2126 O O . ALA B 1 89 ? 7.141 -11.172 -1.95 1 97.19 89 ALA B O 1
ATOM 2127 N N . LEU B 1 90 ? 5.891 -10.727 -3.715 1 95.44 90 LEU B N 1
ATOM 2128 C CA . LEU B 1 90 ? 6.566 -11.719 -4.539 1 95.44 90 LEU B CA 1
ATOM 2129 C C . LEU B 1 90 ? 7.965 -11.25 -4.922 1 95.44 90 LEU B C 1
ATOM 2131 O O . LEU B 1 90 ? 8.195 -10.055 -5.113 1 95.44 90 LEU B O 1
ATOM 2135 N N . PRO B 1 91 ? 8.875 -12.188 -5.039 1 91.12 91 PRO B N 1
ATOM 2136 C CA . PRO B 1 91 ? 10.164 -11.82 -5.621 1 91.12 91 PRO B CA 1
ATOM 2137 C C . PRO B 1 91 ? 10.031 -11.141 -6.98 1 91.12 91 PRO B C 1
ATOM 2139 O O . PRO B 1 91 ? 9.133 -11.469 -7.754 1 91.12 91 PRO B O 1
ATOM 2142 N N . SER B 1 92 ? 10.961 -10.352 -7.34 1 91.06 92 SER B N 1
ATOM 2143 C CA . SER B 1 92 ? 10.875 -9.422 -8.469 1 91.06 92 SER B CA 1
ATOM 2144 C C . SER B 1 92 ? 10.594 -10.164 -9.766 1 91.06 92 SER B C 1
ATOM 2146 O O . SER B 1 92 ? 9.68 -9.797 -10.508 1 91.06 92 SER B O 1
ATOM 2148 N N . LYS B 1 93 ? 11.281 -11.164 -10.07 1 88.19 93 LYS B N 1
ATOM 2149 C CA . LYS B 1 93 ? 11.102 -11.891 -11.328 1 88.19 93 LYS B CA 1
ATOM 2150 C C . LYS B 1 93 ? 9.734 -12.562 -11.383 1 88.19 93 LYS B C 1
ATOM 2152 O O . LYS B 1 93 ? 9.07 -12.555 -12.422 1 88.19 93 LYS B O 1
ATOM 2157 N N . MET B 1 94 ? 9.367 -13.156 -10.25 1 92.06 94 MET B N 1
ATOM 2158 C CA . MET B 1 94 ? 8.047 -13.773 -10.156 1 92.06 94 MET B CA 1
ATOM 2159 C C . MET B 1 94 ? 6.945 -12.734 -10.312 1 92.06 94 MET B C 1
ATOM 2161 O O . MET B 1 94 ? 5.992 -12.945 -11.062 1 92.06 94 MET B O 1
ATOM 2165 N N . ARG B 1 95 ? 7.129 -11.641 -9.633 1 94.56 95 ARG B N 1
ATOM 2166 C CA . ARG B 1 95 ? 6.156 -10.555 -9.656 1 94.56 95 ARG B CA 1
ATOM 2167 C C . ARG B 1 95 ? 5.934 -10.055 -11.078 1 94.56 95 ARG B C 1
ATOM 2169 O O . ARG B 1 95 ? 4.789 -9.906 -11.516 1 94.56 95 ARG B O 1
ATOM 2176 N N . THR B 1 96 ? 6.941 -9.812 -11.766 1 93.25 96 THR B N 1
ATOM 2177 C CA . THR B 1 96 ? 6.859 -9.289 -13.125 1 93.25 96 THR B CA 1
ATOM 2178 C C . THR B 1 96 ? 6.105 -10.258 -14.031 1 93.25 96 THR B C 1
ATOM 2180 O O . THR B 1 96 ? 5.242 -9.844 -14.812 1 93.25 96 THR B O 1
ATOM 2183 N N . TRP B 1 97 ? 6.48 -11.477 -13.922 1 92.38 97 TRP B N 1
ATOM 2184 C CA . TRP B 1 97 ? 5.82 -12.484 -14.742 1 92.38 97 TRP B CA 1
ATOM 2185 C C . TRP B 1 97 ? 4.332 -12.57 -14.414 1 92.38 97 TRP B C 1
ATOM 2187 O O . TRP B 1 97 ? 3.49 -12.57 -15.312 1 92.38 97 TRP B O 1
ATOM 2197 N N . VAL B 1 98 ? 4.016 -12.719 -13.148 1 95.12 98 VAL B N 1
ATOM 2198 C CA . VAL B 1 98 ? 2.627 -12.859 -12.727 1 95.12 98 VAL B CA 1
ATOM 2199 C C . VAL B 1 98 ? 1.824 -11.633 -13.156 1 95.12 98 VAL B C 1
ATOM 2201 O O . VAL B 1 98 ? 0.716 -11.766 -13.68 1 95.12 98 VAL B O 1
ATOM 2204 N N . GLN B 1 99 ? 2.426 -10.461 -12.938 1 94.25 99 GLN B N 1
ATOM 2205 C CA . GLN B 1 99 ? 1.748 -9.219 -13.289 1 94.25 99 GLN B CA 1
ATOM 2206 C C . GLN B 1 99 ? 1.487 -9.148 -14.797 1 94.25 99 GLN B C 1
ATOM 2208 O O . GLN B 1 99 ? 0.459 -8.625 -15.227 1 94.25 99 GLN B O 1
ATOM 2213 N N . SER B 1 100 ? 2.357 -9.648 -15.562 1 92 100 SER B N 1
ATOM 2214 C CA . SER B 1 100 ? 2.201 -9.617 -17.016 1 92 100 SER B CA 1
ATOM 2215 C C . SER B 1 100 ? 1.032 -10.484 -17.469 1 92 100 SER B C 1
ATOM 2217 O O . SER B 1 100 ? 0.472 -10.273 -18.531 1 92 100 SER B O 1
ATOM 2219 N N . GLN B 1 101 ? 0.623 -11.508 -16.656 1 91.5 101 GLN B N 1
ATOM 2220 C CA . GLN B 1 101 ? -0.524 -12.352 -16.969 1 91.5 101 GLN B CA 1
ATOM 2221 C C . GLN B 1 101 ? -1.835 -11.648 -16.641 1 91.5 101 GLN B C 1
ATOM 2223 O O . GLN B 1 101 ? -2.9 -12.047 -17.109 1 91.5 101 GLN B O 1
ATOM 2228 N N . GLY B 1 102 ? -1.812 -10.641 -15.703 1 91.88 102 GLY B N 1
ATOM 2229 C CA . GLY B 1 102 ? -2.973 -9.82 -15.383 1 91.88 102 GLY B CA 1
ATOM 2230 C C . GLY B 1 102 ? -4.012 -10.562 -14.555 1 91.88 102 GLY B C 1
ATOM 2231 O O . GLY B 1 102 ? -5.176 -10.641 -14.945 1 91.88 102 GLY B O 1
ATOM 2232 N N . PRO B 1 103 ? -3.6 -11.047 -13.398 1 94.94 103 PRO B N 1
ATOM 2233 C CA . PRO B 1 103 ? -4.59 -11.734 -12.562 1 94.94 103 PRO B CA 1
ATOM 2234 C C . PRO B 1 103 ? -5.68 -10.797 -12.055 1 94.94 103 PRO B C 1
ATOM 2236 O O . PRO B 1 103 ? -5.395 -9.664 -11.664 1 94.94 103 PRO B O 1
ATOM 2239 N N . ARG B 1 104 ? -6.879 -11.367 -12 1 91.25 104 ARG B N 1
ATOM 2240 C CA . ARG B 1 104 ? -8.023 -10.562 -11.609 1 91.25 104 ARG B CA 1
ATOM 2241 C C . ARG B 1 104 ? -8.484 -10.906 -10.195 1 91.25 104 ARG B C 1
ATOM 2243 O O . ARG B 1 104 ? -9.406 -10.281 -9.664 1 91.25 104 ARG B O 1
ATOM 2250 N N . SER B 1 105 ? -7.977 -11.891 -9.617 1 95.19 105 SER B N 1
ATOM 2251 C CA . SER B 1 105 ? -8.367 -12.352 -8.289 1 95.19 105 SER B CA 1
ATOM 2252 C C . SER B 1 105 ? -7.195 -12.984 -7.555 1 95.19 105 SER B C 1
ATOM 2254 O O . SER B 1 105 ? -6.176 -13.312 -8.164 1 95.19 105 SER B O 1
ATOM 2256 N N . CYS B 1 106 ? -7.406 -13.117 -6.344 1 97.75 106 CYS B N 1
ATOM 2257 C CA . CYS B 1 106 ? -6.398 -13.773 -5.523 1 97.75 106 CYS B CA 1
ATOM 2258 C C . CYS B 1 106 ? -6.207 -15.227 -5.953 1 97.75 106 CYS B C 1
ATOM 2260 O O . CYS B 1 106 ? -5.078 -15.719 -6.012 1 97.75 106 CYS B O 1
ATOM 2262 N N . ARG B 1 107 ? -7.266 -15.867 -6.281 1 97.25 107 ARG B N 1
ATOM 2263 C CA . ARG B 1 107 ? -7.219 -17.266 -6.703 1 97.25 107 ARG B CA 1
ATOM 2264 C C . ARG B 1 107 ? -6.43 -17.422 -7.996 1 97.25 107 ARG B C 1
ATOM 2266 O O . ARG B 1 107 ? -5.598 -18.328 -8.117 1 97.25 107 ARG B O 1
ATOM 2273 N N . GLU B 1 108 ? -6.641 -16.547 -8.883 1 97.19 108 GLU B N 1
ATOM 2274 C CA . GLU B 1 108 ? -5.926 -16.578 -10.156 1 97.19 108 GLU B CA 1
ATOM 2275 C C . GLU B 1 108 ? -4.438 -16.312 -9.969 1 97.19 108 GLU B C 1
ATOM 2277 O O . GLU B 1 108 ? -3.594 -16.969 -10.57 1 97.19 108 GLU B O 1
ATOM 2282 N N . ALA B 1 109 ? -4.145 -15.383 -9.117 1 97.75 109 ALA B N 1
ATOM 2283 C CA . ALA B 1 109 ? -2.75 -15.062 -8.828 1 97.75 109 ALA B CA 1
ATOM 2284 C C . ALA B 1 109 ? -2.021 -16.25 -8.219 1 97.75 109 ALA B C 1
ATOM 2286 O O . ALA B 1 109 ? -0.887 -16.562 -8.594 1 97.75 109 ALA B O 1
ATOM 2287 N N . ALA B 1 110 ? -2.68 -16.938 -7.359 1 97.88 110 ALA B N 1
ATOM 2288 C CA . ALA B 1 110 ? -2.098 -18.125 -6.73 1 97.88 110 ALA B CA 1
ATOM 2289 C C . ALA B 1 110 ? -1.804 -19.203 -7.766 1 97.88 110 ALA B C 1
ATOM 2291 O O . ALA B 1 110 ? -0.74 -19.828 -7.734 1 97.88 110 ALA B O 1
ATOM 2292 N N . SER B 1 111 ? -2.754 -19.406 -8.633 1 97.12 111 SER B N 1
ATOM 2293 C CA . SER B 1 111 ? -2.598 -20.422 -9.672 1 97.12 111 SER B CA 1
ATOM 2294 C C . SER B 1 111 ? -1.413 -20.094 -10.578 1 97.12 111 SER B C 1
ATOM 2296 O O . SER B 1 111 ? -0.655 -21 -10.953 1 97.12 111 SER B O 1
ATOM 2298 N N . LEU B 1 112 ? -1.26 -18.844 -10.906 1 95.94 112 LEU B N 1
ATOM 2299 C CA . LEU B 1 112 ? -0.16 -18.406 -11.758 1 95.94 112 LEU B CA 1
ATOM 2300 C C . LEU B 1 112 ? 1.184 -18.641 -11.078 1 95.94 112 LEU B C 1
ATOM 2302 O O . LEU B 1 112 ? 2.137 -19.094 -11.711 1 95.94 112 LEU B O 1
ATOM 2306 N N . VAL B 1 113 ? 1.252 -18.359 -9.836 1 95.88 113 VAL B N 1
ATOM 2307 C CA . VAL B 1 113 ? 2.484 -18.547 -9.078 1 95.88 113 VAL B CA 1
ATOM 2308 C C . VAL B 1 113 ? 2.82 -20.031 -9 1 95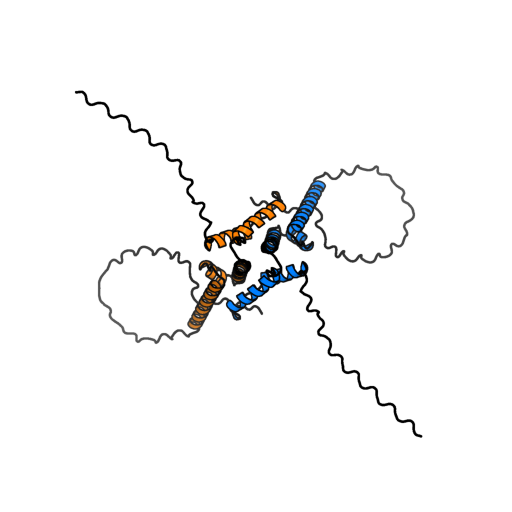.88 113 VAL B C 1
ATOM 2310 O O . VAL B 1 113 ? 3.982 -20.422 -9.141 1 95.88 113 VAL B O 1
ATOM 2313 N N . GLU B 1 114 ? 1.815 -20.828 -8.773 1 94.31 114 GLU B N 1
ATOM 2314 C CA . GLU B 1 114 ? 2.016 -22.266 -8.719 1 94.31 114 GLU B CA 1
ATOM 2315 C C . GLU B 1 114 ? 2.537 -22.797 -10.055 1 94.31 114 GLU B C 1
ATOM 2317 O O . GLU B 1 114 ? 3.451 -23.625 -10.086 1 94.31 114 GLU B O 1
ATOM 2322 N N . ASP B 1 115 ? 1.97 -22.359 -11.094 1 91.94 115 ASP B N 1
ATOM 2323 C CA . ASP B 1 115 ? 2.404 -22.766 -12.43 1 91.94 115 ASP B CA 1
ATOM 2324 C C . ASP B 1 115 ? 3.863 -22.375 -12.672 1 91.94 115 ASP B C 1
ATOM 2326 O O . ASP B 1 115 ? 4.648 -23.188 -13.172 1 91.94 115 ASP B O 1
ATOM 2330 N N . LEU B 1 116 ? 4.125 -21.203 -12.312 1 90.56 116 LEU B N 1
ATOM 2331 C CA . LEU B 1 116 ? 5.484 -20.703 -12.492 1 90.56 116 LEU B CA 1
ATOM 2332 C C . LEU B 1 116 ? 6.477 -21.516 -11.664 1 90.56 116 LEU B C 1
ATOM 2334 O O . LEU B 1 116 ? 7.559 -21.859 -12.141 1 90.56 116 LEU B O 1
ATOM 2338 N N . THR B 1 117 ? 6.133 -21.781 -10.438 1 88.75 117 THR B N 1
ATOM 2339 C CA . THR B 1 117 ? 7 -22.531 -9.539 1 88.75 117 THR B CA 1
ATOM 2340 C C . THR B 1 117 ? 7.215 -23.953 -10.055 1 88.75 117 THR B C 1
ATOM 2342 O O . THR B 1 117 ? 8.328 -24.469 -9.992 1 88.75 117 THR B O 1
ATOM 2345 N N . GLN B 1 118 ? 6.168 -24.547 -10.555 1 85.88 118 GLN B N 1
ATOM 2346 C CA . GLN B 1 118 ? 6.258 -25.891 -11.117 1 85.88 118 GLN B CA 1
ATOM 2347 C C . GLN B 1 118 ? 7.148 -25.906 -12.359 1 85.88 118 GLN B C 1
ATOM 2349 O O . GLN B 1 118 ? 7.957 -26.812 -12.539 1 85.88 118 GLN B O 1
ATOM 2354 N N . MET B 1 119 ? 6.996 -24.891 -13.195 1 85.06 119 MET B N 1
ATOM 2355 C CA . MET B 1 119 ? 7.793 -24.766 -14.414 1 85.06 119 MET B CA 1
ATOM 2356 C C . MET B 1 119 ? 9.273 -24.641 -14.086 1 85.06 119 MET B C 1
ATOM 2358 O O . MET B 1 119 ? 10.117 -25.234 -14.75 1 85.06 119 MET B O 1
ATOM 2362 N N . CYS B 1 120 ? 9.555 -23.906 -13.031 1 82.62 120 CYS B N 1
ATOM 2363 C CA . CYS B 1 120 ? 10.945 -23.672 -12.648 1 82.62 120 CYS B CA 1
ATOM 2364 C C . CYS B 1 120 ? 11.562 -24.922 -12.031 1 82.62 120 CYS B C 1
ATOM 2366 O O . CYS B 1 120 ? 12.758 -25.172 -12.195 1 82.62 120 CYS B O 1
ATOM 2368 N N . GLN B 1 121 ? 10.82 -25.625 -11.312 1 81 121 GLN B N 1
ATOM 23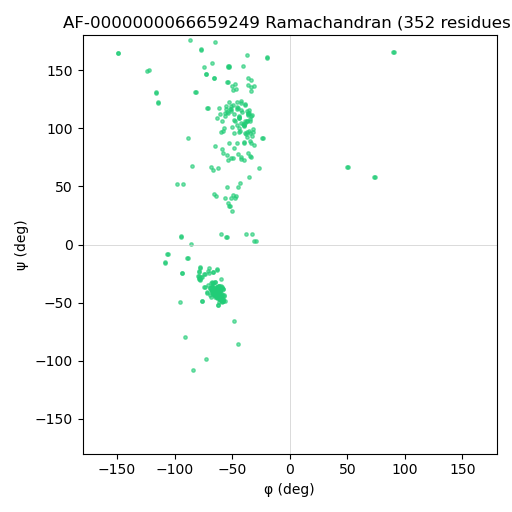69 C CA . GLN B 1 121 ? 11.312 -26.859 -10.703 1 81 121 GLN B CA 1
ATOM 2370 C C . GLN B 1 121 ? 11.617 -27.906 -11.766 1 81 121 GLN B C 1
ATOM 2372 O O . GLN B 1 121 ? 12.625 -28.625 -11.68 1 81 121 GLN B O 1
ATOM 2377 N N . GLN B 1 122 ? 10.805 -27.969 -12.711 1 80.19 122 GLN B N 1
ATOM 2378 C CA . GLN B 1 122 ? 11 -28.922 -13.797 1 80.19 122 GLN B CA 1
ATOM 2379 C C . GLN B 1 122 ? 12.227 -28.578 -14.625 1 80.19 122 GLN B C 1
ATOM 2381 O O . GLN B 1 122 ? 12.977 -29.469 -15.039 1 80.19 122 GLN B O 1
ATOM 2386 N N . GLU B 1 123 ? 12.352 -27.312 -14.812 1 77.56 123 GLU B N 1
ATOM 2387 C CA . GLU B 1 123 ? 13.523 -26.875 -15.562 1 77.56 123 GLU B CA 1
ATOM 2388 C C . GLU B 1 123 ? 14.812 -27.141 -14.797 1 77.56 123 GLU B C 1
ATOM 2390 O O . GLU B 1 123 ? 15.828 -27.5 -15.383 1 77.56 123 GLU B O 1
ATOM 2395 N N . GLY B 1 124 ? 14.727 -26.859 -13.555 1 72.38 124 GLY B N 1
ATOM 2396 C CA . GLY B 1 124 ? 15.883 -27.156 -12.727 1 72.38 124 GLY B CA 1
ATOM 2397 C C . GLY B 1 124 ? 16.234 -28.641 -12.719 1 72.38 124 GLY B C 1
ATOM 2398 O O . GLY B 1 124 ? 17.422 -29 -12.75 1 72.38 124 GLY B O 1
ATOM 2399 N N . GLU B 1 125 ? 15.266 -29.484 -12.695 1 74 125 GLU B N 1
ATOM 2400 C CA . GLU B 1 125 ? 15.477 -30.938 -12.711 1 74 125 GLU B CA 1
ATOM 2401 C C . GLU B 1 125 ? 16.047 -31.391 -14.047 1 74 125 GLU B C 1
ATOM 2403 O O . GLU B 1 125 ? 16.891 -32.281 -14.086 1 74 125 GLU B O 1
ATOM 2408 N N . ARG B 1 126 ? 15.617 -30.781 -15.055 1 72.25 126 ARG B N 1
ATOM 2409 C CA . ARG B 1 126 ? 16.094 -31.141 -16.391 1 72.25 126 ARG B CA 1
ATOM 2410 C C . ARG B 1 126 ? 17.578 -30.781 -16.547 1 72.25 126 ARG B C 1
ATOM 2412 O O . ARG B 1 126 ? 18.344 -31.531 -17.156 1 72.25 126 ARG B O 1
ATOM 2419 N N . ARG B 1 127 ? 17.906 -29.734 -15.875 1 69.19 127 ARG B N 1
ATOM 2420 C CA . ARG B 1 127 ? 19.297 -29.297 -15.969 1 69.19 127 ARG B CA 1
ATOM 2421 C C . ARG B 1 127 ? 20.203 -30.172 -15.109 1 69.19 127 ARG B C 1
ATOM 2423 O O . ARG B 1 127 ? 21.391 -30.297 -15.391 1 69.19 127 ARG B O 1
ATOM 2430 N N . ARG B 1 128 ? 19.594 -30.672 -14.102 1 68.31 128 ARG B N 1
ATOM 2431 C CA . ARG B 1 128 ? 20.375 -31.531 -13.227 1 68.31 128 ARG B CA 1
ATOM 2432 C C . ARG B 1 128 ? 20.547 -32.938 -13.844 1 68.31 128 ARG B C 1
ATOM 2434 O O . ARG B 1 128 ? 21.406 -33.688 -13.414 1 68.31 128 ARG B O 1
ATOM 2441 N N . LEU B 1 129 ? 19.75 -33.344 -14.758 1 66.19 129 LEU B N 1
ATOM 2442 C CA . LEU B 1 129 ? 19.906 -34.656 -15.406 1 66.19 129 LEU B CA 1
ATOM 2443 C C . LEU B 1 129 ? 21.125 -34.656 -16.328 1 66.19 129 LEU B C 1
ATOM 2445 O O . LEU B 1 129 ? 21.344 -33.688 -17.078 1 66.19 129 LEU B O 1
ATOM 2449 N N . PRO B 1 130 ? 22.094 -35.531 -15.992 1 64.38 130 PRO B N 1
ATOM 2450 C CA . PRO B 1 130 ? 23.266 -35.625 -16.875 1 64.38 130 PRO B CA 1
ATOM 2451 C C . PRO B 1 130 ? 22.875 -35.688 -18.344 1 64.38 130 PRO B C 1
ATOM 2453 O O . PRO B 1 130 ? 21.844 -36.25 -18.703 1 64.38 130 PRO B O 1
ATOM 2456 N N . ALA B 1 131 ? 23.25 -34.75 -19.094 1 60.72 131 ALA B N 1
ATOM 2457 C CA . ALA B 1 131 ? 23.047 -34.844 -20.531 1 60.72 131 ALA B CA 1
ATOM 2458 C C . ALA B 1 131 ? 23.312 -36.281 -21.016 1 60.72 131 ALA B C 1
ATOM 2460 O O . ALA B 1 131 ? 24.156 -36.969 -20.469 1 60.72 131 ALA B O 1
ATOM 2461 N N . PRO B 1 132 ? 22.359 -36.969 -21.625 1 58.41 132 PRO B N 1
ATOM 2462 C CA . PRO B 1 132 ? 22.781 -38.25 -22.156 1 58.41 132 PRO B CA 1
ATOM 2463 C C . PRO B 1 132 ? 24.172 -38.219 -22.766 1 58.41 132 PRO B C 1
ATOM 2465 O O . PRO B 1 132 ? 24.531 -37.25 -23.438 1 58.41 132 PRO B O 1
ATOM 2468 N N . GLY B 1 133 ? 25.094 -38.719 -22.125 1 53.94 133 GLY B N 1
ATOM 2469 C CA . GLY B 1 133 ? 26.406 -38.844 -22.75 1 53.94 133 GLY B CA 1
ATOM 2470 C C . GLY B 1 133 ? 26.328 -39.125 -24.234 1 53.94 133 GLY B C 1
ATOM 2471 O O . GLY B 1 133 ? 25.484 -39.906 -24.688 1 53.94 133 GLY B O 1
ATOM 2472 N N . ARG B 1 134 ? 26.625 -38.25 -25.172 1 54.09 134 ARG B N 1
ATOM 2473 C CA . ARG B 1 134 ? 26.75 -38.5 -26.609 1 54.09 134 ARG B CA 1
ATOM 2474 C C . ARG B 1 134 ? 27.312 -39.906 -26.875 1 54.09 134 ARG B C 1
ATOM 2476 O O . ARG B 1 134 ? 28.484 -40.156 -26.578 1 54.09 134 ARG B O 1
ATOM 2483 N N . ALA B 1 135 ? 26.516 -40.969 -26.969 1 51.94 135 ALA B N 1
ATOM 2484 C CA . ALA B 1 135 ? 27.062 -42.156 -27.562 1 51.94 135 ALA B CA 1
ATOM 2485 C C . ALA B 1 135 ? 27.875 -41.844 -28.828 1 51.94 135 ALA B C 1
ATOM 2487 O O . ALA B 1 135 ? 27.422 -41.062 -29.672 1 51.94 135 ALA B O 1
ATOM 2488 N N . ARG B 1 136 ? 29.156 -41.969 -28.875 1 50.22 136 ARG B N 1
ATOM 2489 C CA . ARG B 1 136 ? 30.062 -41.906 -30.016 1 50.22 136 ARG B CA 1
ATOM 2490 C C . ARG B 1 136 ? 29.469 -42.656 -31.203 1 50.22 136 ARG B C 1
ATOM 2492 O O . ARG B 1 136 ? 29.344 -43.875 -31.172 1 50.22 136 ARG B O 1
ATOM 2499 N N . GLY B 1 137 ? 28.484 -42.219 -31.922 1 46.84 137 GLY B N 1
ATOM 2500 C CA . GLY B 1 137 ? 27.984 -42.906 -33.094 1 46.84 137 GLY B CA 1
ATOM 2501 C C . GLY B 1 137 ? 29.078 -43.281 -34.062 1 46.84 137 GLY B C 1
ATOM 2502 O O . GLY B 1 137 ? 30.188 -42.75 -34 1 46.84 137 GLY B O 1
ATOM 2503 N N . PRO B 1 138 ? 29.078 -44.469 -34.625 1 50.47 138 PRO B N 1
ATOM 2504 C CA . PRO B 1 138 ? 30.094 -44.906 -35.594 1 50.47 138 PRO B CA 1
ATOM 2505 C C . PRO B 1 138 ? 30.359 -43.844 -36.688 1 50.47 138 PRO B C 1
ATOM 2507 O O . PRO B 1 138 ? 29.484 -43.031 -36.969 1 50.47 138 PRO B O 1
ATOM 2510 N N . ASP B 1 139 ? 31.547 -43.469 -37.094 1 47.03 139 ASP B N 1
ATOM 2511 C CA . ASP B 1 139 ? 32.094 -42.625 -38.156 1 47.03 139 ASP B CA 1
ATOM 2512 C C . ASP B 1 139 ? 31.484 -43.031 -39.531 1 47.03 139 ASP B C 1
ATOM 2514 O O . ASP B 1 139 ? 31.938 -43.969 -40.156 1 47.03 139 ASP B O 1
ATOM 2518 N N . VAL B 1 140 ? 30.281 -43.344 -39.719 1 43.12 140 VAL B N 1
ATOM 2519 C CA . VAL B 1 140 ? 29.922 -43.75 -41.094 1 43.12 140 VAL B CA 1
ATOM 2520 C C . VAL B 1 140 ? 30.219 -42.656 -42.094 1 43.12 140 VAL B C 1
ATOM 2522 O O . VAL B 1 140 ? 29.844 -41.5 -41.844 1 43.12 140 VAL B O 1
ATOM 2525 N N . SER B 1 141 ? 31.25 -42.75 -42.938 1 43.22 141 SER B N 1
ATOM 2526 C CA . SER B 1 141 ? 31.719 -42.031 -44.125 1 43.22 141 SER B CA 1
ATOM 2527 C C . SER B 1 141 ? 30.578 -41.812 -45.125 1 43.22 141 SER B C 1
ATOM 2529 O O . SER B 1 141 ? 30.219 -42.688 -45.906 1 43.22 141 SER B O 1
ATOM 2531 N N 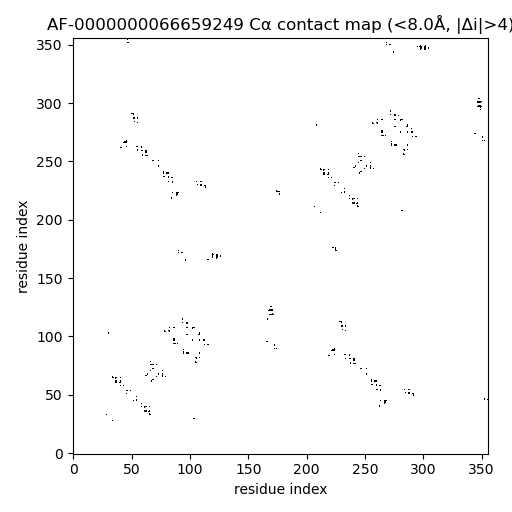. GLU B 1 142 ? 29.406 -41.5 -44.75 1 38.59 142 GLU B N 1
ATOM 2532 C CA . GLU B 1 142 ? 28.328 -41.438 -45.719 1 38.59 142 GLU B CA 1
ATOM 2533 C C . GLU B 1 142 ? 28.656 -40.438 -46.844 1 38.59 142 GLU B C 1
ATOM 2535 O O . GLU B 1 142 ? 29.031 -39.312 -46.562 1 38.59 142 GLU B O 1
ATOM 2540 N N . ASP B 1 143 ? 29.141 -40.906 -47.969 1 35.81 143 ASP B N 1
ATOM 2541 C CA . ASP B 1 143 ? 29.359 -40.312 -49.281 1 35.81 143 ASP B CA 1
ATOM 2542 C C . ASP B 1 143 ? 28.141 -39.5 -49.719 1 35.81 143 ASP B C 1
ATOM 2544 O O . ASP B 1 143 ? 27.156 -40.062 -50.219 1 35.81 143 ASP B O 1
ATOM 2548 N N . ARG B 1 144 ? 27.656 -38.719 -49.031 1 41.97 144 ARG B N 1
ATOM 2549 C CA . ARG B 1 144 ? 26.438 -37.969 -49.344 1 41.97 144 ARG B CA 1
ATOM 2550 C C . ARG B 1 144 ? 26.609 -37.094 -50.562 1 41.97 144 ARG B C 1
ATOM 2552 O O . ARG B 1 144 ? 27.203 -36.031 -50.5 1 41.97 144 ARG B O 1
ATOM 2559 N N . THR B 1 145 ? 26.781 -37.656 -51.656 1 33.97 145 THR B N 1
ATOM 2560 C CA . THR B 1 145 ? 26.938 -36.938 -52.906 1 33.97 145 THR B CA 1
ATOM 2561 C C . THR B 1 145 ? 25.828 -35.875 -53.062 1 33.97 145 THR B C 1
ATOM 2563 O O . THR B 1 145 ? 26.078 -34.781 -53.531 1 33.97 145 THR B O 1
ATOM 2566 N N . ALA B 1 146 ? 24.578 -36.281 -53.188 1 32.59 146 ALA B N 1
ATOM 2567 C CA . ALA B 1 146 ? 23.766 -35.719 -54.25 1 32.59 146 ALA B CA 1
ATOM 2568 C C . ALA B 1 146 ? 23.547 -34.219 -54.031 1 32.59 146 ALA B C 1
ATOM 2570 O O . ALA B 1 146 ? 23.531 -33.75 -52.906 1 32.59 146 ALA B O 1
ATOM 2571 N N . LEU B 1 147 ? 22.844 -33.438 -55.094 1 32.56 147 LEU B N 1
ATOM 2572 C CA . LEU B 1 147 ? 22.906 -32.219 -55.875 1 32.56 147 LEU B CA 1
ATOM 2573 C C . LEU B 1 147 ? 22.297 -31.031 -55.094 1 32.56 147 LEU B C 1
ATOM 2575 O O . LEU B 1 147 ? 22.953 -30.016 -54.906 1 32.56 147 LEU B O 1
ATOM 2579 N N . LEU B 1 148 ? 20.906 -30.516 -55.625 1 34.31 148 LEU B N 1
ATOM 2580 C CA . LEU B 1 148 ? 20.625 -29.266 -56.312 1 34.31 148 LEU B CA 1
ATOM 2581 C C . LEU B 1 148 ? 20.359 -28.141 -55.312 1 34.31 148 LEU B C 1
ATOM 2583 O O . LEU B 1 148 ? 19.984 -28.406 -54.188 1 34.31 148 LEU B O 1
ATOM 2587 N N . PRO B 1 149 ? 20.141 -26.703 -55.938 1 35.12 149 PRO B N 1
ATOM 2588 C CA . PRO B 1 149 ? 20.438 -25.328 -55.531 1 35.12 149 PRO B CA 1
ATOM 2589 C C . PRO B 1 149 ? 19.344 -24.719 -54.656 1 35.12 149 PRO B C 1
ATOM 2591 O O . PRO B 1 149 ? 19.375 -23.516 -54.375 1 35.12 149 PRO B O 1
ATOM 2594 N N . ALA B 1 150 ? 18.312 -25.328 -54.312 1 36.34 150 ALA B N 1
ATOM 2595 C CA . ALA B 1 150 ? 17.125 -24.469 -54.188 1 36.34 150 ALA B CA 1
ATOM 2596 C C . ALA B 1 150 ? 17.453 -23.156 -53.5 1 36.34 150 ALA B C 1
ATOM 2598 O O . ALA B 1 150 ? 18.281 -23.109 -52.594 1 36.34 150 ALA B O 1
ATOM 2599 N N . HIS B 1 151 ? 17.297 -22.031 -54.25 1 33.5 151 HIS B N 1
ATOM 2600 C CA . HIS B 1 151 ? 17.422 -20.625 -53.875 1 33.5 151 HIS B CA 1
ATOM 2601 C C . HIS B 1 151 ? 16.766 -20.359 -52.531 1 33.5 151 HIS B C 1
ATOM 2603 O O . HIS B 1 151 ? 15.562 -20.531 -52.375 1 33.5 151 HIS B O 1
ATOM 2609 N N . ILE B 1 152 ? 17.312 -20.703 -51.562 1 35.38 152 ILE B N 1
ATOM 2610 C CA . ILE B 1 152 ? 16.766 -20.375 -50.25 1 35.38 152 ILE B CA 1
ATOM 2611 C C . ILE B 1 152 ? 16.531 -18.875 -50.125 1 35.38 152 ILE B C 1
ATOM 2613 O O . ILE B 1 152 ? 17.469 -18.078 -50.219 1 35.38 152 ILE B O 1
ATOM 2617 N N . ALA B 1 153 ? 15.414 -18.391 -50.875 1 38.5 153 ALA B N 1
ATOM 2618 C CA . ALA B 1 153 ? 14.992 -17 -50.781 1 38.5 153 ALA B CA 1
ATOM 2619 C C . ALA B 1 153 ? 15.289 -16.438 -49.375 1 38.5 153 ALA B C 1
ATOM 2621 O O . ALA B 1 153 ? 15.32 -17.188 -48.406 1 38.5 153 ALA B O 1
ATOM 2622 N N . PRO B 1 154 ? 15.797 -15.234 -49.469 1 34.31 154 PRO B N 1
ATOM 2623 C CA . PRO B 1 154 ? 16.156 -14.656 -48.156 1 34.31 154 PRO B CA 1
ATOM 2624 C C . PRO B 1 154 ? 15.008 -14.688 -47.156 1 34.31 154 PRO B C 1
ATOM 2626 O O . PRO B 1 154 ? 13.875 -14.352 -47.5 1 34.31 154 PRO B O 1
ATOM 2629 N N . THR B 1 155 ? 14.836 -15.727 -46.438 1 36.25 155 THR B N 1
ATOM 2630 C CA . THR B 1 155 ? 13.859 -15.742 -45.375 1 36.25 155 THR B CA 1
ATOM 2631 C C . THR B 1 155 ? 13.852 -14.406 -44.625 1 36.25 155 THR B C 1
ATOM 2633 O O . THR B 1 155 ? 14.883 -13.961 -44.125 1 36.25 155 THR B O 1
ATOM 2636 N N . PRO B 1 156 ? 13.039 -13.469 -45.125 1 36.66 156 PRO B N 1
ATOM 2637 C CA . PRO B 1 156 ? 13.125 -12.227 -44.344 1 36.66 156 PRO B CA 1
ATOM 2638 C C . PRO B 1 156 ? 13.375 -12.484 -42.875 1 36.66 156 PRO B C 1
ATOM 2640 O O . PRO B 1 156 ? 13.086 -13.578 -42.375 1 36.66 156 PRO B O 1
ATOM 2643 N N . ALA B 1 157 ? 14.219 -11.609 -42.281 1 33.94 157 ALA B N 1
ATOM 2644 C CA . ALA B 1 157 ? 14.508 -11.68 -40.844 1 33.94 157 ALA B CA 1
ATOM 2645 C C . ALA B 1 157 ? 13.219 -11.805 -40.031 1 33.94 157 ALA B C 1
ATOM 2647 O O . ALA B 1 157 ? 12.203 -11.195 -40.375 1 33.94 157 ALA B O 1
ATOM 2648 N N . ARG B 1 158 ? 12.961 -12.93 -39.5 1 35.12 158 ARG B N 1
ATOM 2649 C CA . ARG B 1 158 ? 11.914 -13.156 -38.5 1 35.12 158 ARG B CA 1
ATOM 2650 C C . ARG B 1 158 ? 11.805 -11.977 -37.531 1 35.12 158 ARG B C 1
ATOM 2652 O O . ARG B 1 158 ? 12.805 -11.555 -36.938 1 35.12 158 ARG B O 1
ATOM 2659 N N . PRO B 1 159 ? 10.945 -10.992 -37.781 1 37.03 159 PRO B N 1
ATOM 2660 C CA . PRO B 1 159 ? 10.969 -10.039 -36.688 1 37.03 159 PRO B CA 1
ATOM 2661 C C . PRO B 1 159 ? 11.219 -10.703 -35.312 1 37.03 159 PRO B C 1
ATOM 2663 O O . PRO B 1 159 ? 10.938 -11.898 -35.156 1 37.03 159 PRO B O 1
ATOM 2666 N N . LEU B 1 160 ? 12.148 -10.094 -34.594 1 34.69 160 LEU B N 1
ATOM 2667 C CA . LEU B 1 160 ? 12.367 -10.477 -33.188 1 34.69 160 LEU B CA 1
ATOM 2668 C C . LEU B 1 160 ? 11.047 -10.711 -32.469 1 34.69 160 LEU B C 1
ATOM 2670 O O . LEU B 1 160 ? 10.07 -10 -32.719 1 34.69 160 LEU B O 1
ATOM 2674 N N . PRO B 1 161 ? 10.805 -11.844 -32.094 1 35.75 161 PRO B N 1
ATOM 2675 C CA . PRO B 1 161 ? 9.688 -12.023 -31.172 1 35.75 161 PRO B CA 1
ATOM 2676 C C . PRO B 1 161 ? 9.547 -10.875 -30.172 1 35.75 161 PRO B C 1
ATOM 2678 O O . PRO B 1 161 ? 10.547 -10.414 -29.625 1 35.75 161 PRO B O 1
ATOM 2681 N N . THR B 1 162 ? 9.047 -9.859 -30.5 1 36.97 162 THR B N 1
ATOM 2682 C CA . THR B 1 162 ? 8.523 -9.102 -29.375 1 36.97 162 THR B CA 1
ATOM 2683 C C . THR B 1 162 ? 8.023 -10.039 -28.281 1 36.97 162 THR B C 1
ATOM 2685 O O . THR B 1 162 ? 6.82 -10.289 -28.172 1 36.97 162 THR B O 1
ATOM 2688 N N . SER B 1 163 ? 8.344 -11.312 -28.5 1 35.28 163 SER B N 1
ATOM 2689 C CA . SER B 1 163 ? 7.941 -12.281 -27.484 1 35.28 163 SER B CA 1
ATOM 2690 C C . SER B 1 163 ? 8.258 -11.781 -26.078 1 35.28 163 SER B C 1
ATOM 2692 O O . SER B 1 163 ? 9.383 -11.359 -25.812 1 35.28 163 SER B O 1
ATOM 2694 N N . LYS B 1 164 ? 7.449 -11.125 -25.578 1 42.53 164 LYS B N 1
ATOM 2695 C CA . LYS B 1 164 ? 7.492 -10.898 -24.141 1 42.53 164 LYS B CA 1
ATOM 2696 C C . LYS B 1 164 ? 8.188 -12.055 -23.422 1 42.53 164 LYS B C 1
ATOM 2698 O O . LYS B 1 164 ? 7.641 -13.156 -23.344 1 42.53 164 LYS B O 1
ATOM 2703 N N . PRO B 1 165 ? 9.469 -12.281 -23.625 1 41.47 165 PRO B N 1
ATOM 2704 C CA . PRO B 1 165 ? 10.18 -13.438 -23.062 1 41.47 165 PRO B CA 1
ATOM 2705 C C . PRO B 1 165 ? 9.641 -13.859 -21.703 1 41.47 165 PRO B C 1
ATOM 2707 O O . PRO B 1 165 ? 9.414 -13.008 -20.828 1 41.47 165 PRO B O 1
ATOM 2710 N N . LEU B 1 166 ? 8.961 -15.18 -21.828 1 47.47 166 LEU B N 1
ATOM 2711 C CA . LEU B 1 166 ? 8.859 -16.219 -20.812 1 47.47 166 LEU B CA 1
ATOM 2712 C C . LEU B 1 166 ? 10.164 -16.375 -20.047 1 47.47 166 LEU B C 1
ATOM 2714 O O . LEU B 1 166 ? 11.227 -15.969 -20.547 1 47.47 166 LEU B O 1
ATOM 2718 N N . LEU B 1 167 ? 9.859 -16.797 -19 1 52.12 167 LEU B N 1
ATOM 2719 C CA . LEU B 1 167 ? 10.68 -17.328 -17.922 1 52.12 167 LEU B CA 1
ATOM 2720 C C . LEU B 1 167 ? 11.656 -18.375 -18.438 1 52.12 167 LEU B C 1
ATOM 2722 O O . LEU B 1 167 ? 12.438 -18.938 -17.672 1 52.12 167 LEU B O 1
ATOM 2726 N N . PRO B 1 168 ? 12.422 -18.656 -19.844 1 43.31 168 PRO B N 1
ATOM 2727 C CA . PRO B 1 168 ? 13.406 -19.75 -19.875 1 43.31 168 PRO B CA 1
ATOM 2728 C C . PRO B 1 168 ? 14.703 -19.391 -19.156 1 43.31 168 PRO B C 1
ATOM 2730 O O . PRO B 1 168 ? 15.211 -18.281 -19.297 1 43.31 168 PRO B O 1
ATOM 2733 N N . ARG B 1 169 ? 15.008 -21.016 -18.797 1 43.66 169 ARG B N 1
ATOM 2734 C CA . ARG B 1 169 ? 14.461 -22.25 -18.25 1 43.66 169 ARG B CA 1
ATOM 2735 C C . ARG B 1 169 ? 14.812 -22.406 -16.781 1 43.66 169 ARG B C 1
ATOM 2737 O O . ARG B 1 169 ? 14.297 -23.297 -16.094 1 43.66 169 ARG B O 1
ATOM 2744 N N . GLY B 1 170 ? 15.711 -22.344 -16.172 1 50.84 170 GLY B N 1
ATOM 2745 C CA . GLY B 1 170 ? 16.266 -22.844 -14.922 1 50.84 170 GLY B CA 1
ATOM 2746 C C . GLY B 1 170 ? 15.93 -21.969 -13.734 1 50.84 170 GLY B C 1
ATOM 2747 O O . GLY B 1 170 ? 16.484 -20.875 -13.594 1 50.84 170 GLY B O 1
ATOM 2748 N N . CYS B 1 171 ? 14.898 -22.266 -13.109 1 52.75 171 CYS B N 1
ATOM 2749 C CA . CYS B 1 171 ? 13.969 -21.297 -12.523 1 52.75 171 CYS B CA 1
ATOM 2750 C C . CYS B 1 171 ? 14.672 -20.422 -11.5 1 52.75 171 CYS B C 1
ATOM 2752 O O . CYS B 1 171 ? 14.07 -19.484 -10.953 1 52.75 171 CYS B O 1
ATOM 2754 N N . VAL B 1 172 ? 15.586 -20.484 -10.719 1 54.16 172 VAL B N 1
ATOM 2755 C CA . VAL B 1 172 ? 16.062 -20.25 -9.359 1 54.16 172 VAL B CA 1
ATOM 2756 C C . VAL B 1 172 ? 15.859 -18.781 -8.992 1 54.16 172 VAL B C 1
ATOM 2758 O O . VAL B 1 172 ? 16.438 -17.891 -9.625 1 54.16 172 VAL B O 1
ATOM 2761 N N . PHE B 1 173 ? 14.867 -18.672 -8.32 1 54.47 173 PHE B N 1
ATOM 2762 C CA . PHE B 1 173 ? 14.445 -17.625 -7.383 1 54.47 173 PHE B CA 1
ATOM 2763 C C . PHE B 1 173 ? 14.766 -18.031 -5.949 1 54.47 173 PHE B C 1
ATOM 2765 O O . PHE B 1 173 ? 14.055 -18.828 -5.348 1 54.47 173 PHE B O 1
ATOM 2772 N N . ASN B 1 174 ? 15.758 -18.453 -5.227 1 46.81 174 ASN B N 1
ATOM 2773 C CA . ASN B 1 174 ? 16.078 -18.797 -3.842 1 46.81 174 ASN B CA 1
ATOM 2774 C C . ASN B 1 174 ? 15.617 -17.703 -2.879 1 46.81 174 ASN B C 1
ATOM 2776 O O . ASN B 1 174 ? 16.203 -16.625 -2.84 1 46.81 174 ASN B O 1
ATOM 2780 N N . TYR B 1 175 ? 14.422 -17.688 -2.494 1 44.47 175 TYR B N 1
ATOM 2781 C CA . TYR B 1 175 ? 13.906 -16.844 -1.42 1 44.47 175 TYR B CA 1
ATOM 2782 C C . TYR B 1 175 ? 14.508 -17.25 -0.079 1 44.47 175 TYR B C 1
ATOM 2784 O O . TYR B 1 175 ? 14.023 -18.172 0.576 1 44.47 175 TYR B O 1
ATOM 2792 N N . PHE B 1 176 ? 15.711 -17.609 0.514 1 38.25 176 PHE B N 1
ATOM 2793 C CA . PHE B 1 176 ? 15.945 -17.938 1.914 1 38.25 176 PHE B CA 1
ATOM 2794 C C . PHE B 1 176 ? 15.547 -16.781 2.82 1 38.25 176 PHE B C 1
ATOM 2796 O O . PHE B 1 176 ? 16.203 -15.742 2.822 1 38.25 176 PHE B O 1
ATOM 2803 N N . TYR B 1 177 ? 14.305 -16.609 3.166 1 35.09 177 TYR B N 1
ATOM 2804 C CA . TYR B 1 177 ? 13.953 -15.93 4.406 1 35.09 177 TYR B CA 1
ATOM 2805 C C . TYR B 1 177 ? 14.602 -16.609 5.605 1 35.09 177 TYR B C 1
ATOM 2807 O O . TYR B 1 177 ? 14.188 -17.688 6.02 1 35.09 177 TYR B O 1
ATOM 2815 N N . ILE B 1 178 ? 15.805 -17.156 5.824 1 28.77 178 ILE B N 1
ATOM 2816 C CA . ILE B 1 178 ? 16.281 -17.422 7.176 1 28.77 178 ILE B CA 1
ATOM 2817 C C . ILE B 1 178 ? 16.188 -16.156 8.016 1 28.77 178 ILE B C 1
ATOM 2819 O O . ILE B 1 178 ? 16.453 -15.055 7.523 1 28.77 178 ILE B O 1
#

Sequence (356 aa):
MLPRPKAPASPRRPQTPTPSEQDADPGPASPRDTEAQRLRFRQFQYHVASGPHLALGQLWTLCRQWLRPEARSKEQMLELLVLEQFLGALPSKMRTWVQSQGPRSCREAASLVEDLTQMCQQEGERRRLPAPGRARGPDVSEDRTALLPAHIAPTPARPLPTSKPLLPRGCVFNYFYIMLPRPKAPASPRRPQTPTPSEQDADPGPASPRDTEAQRLRFRQFQYHVASGPHLALGQLWTLCRQWLRPEARSKEQMLELLVLEQFLGALPSKMRTWVQSQGPRSCREAASLVEDLTQMCQQEGERRRLPAPGRARGPDVSEDRTALLPAHIAPTPARPLPTSKPLLPRGCVFNYFYI

Foldseek 3Di:
DPPDPDPPDPPDPPPPPPPPVVVVPPPDQDLVQLVVLVCCLVVDDDDVVCPDVVSVVVSVVSLCSNQVPVVDPPVSSVFSVVVVVVLVPDDPVLSVVLVVVRDRTPVSSVVSSVVLVVQAVVQQVVVVPPDPDPPPPPPPPPPPDDDPDPPPPPPPDPPDPCPPDDDDYNNDPPPPPD/DPPDDDPPDPPDDPPPPPPPVVVVPPPDQDLVQLVVLVCCLVVDDDDVVCPDVVSVVVSVVSLCSNQVPVVDDPVSSVFSVVVVVVLVPDPDVLSVVLVVVRDRTPVSSVVSSVVLVVQQVVLQVVVVPPDPDPPPPPPPPPPPDDDDDPPPPPPPDPPDPCPPDDCDHNNDPPPPPD

Nearest PDB structures (foldseek):
  3lhr-assembly1_A  TM=9.206E-01  e=2.536E-06  Homo sapiens
  2fi2-assembly1_B  TM=8.043E-01  e=4.856E-07  Homo sapiens
  2fi2-assembly1_A  TM=7.678E-01  e=3.407E-07  Homo sapiens
  4bhx-assembly1_A  TM=9.305E-01  e=2.253E-05  Homo sapiens
  4e6s-assembly1_A-2  TM=8.492E-01  e=1.888E-05  Mus musculus

InterPro domains:
  IPR003309 SCAN domain [PF02023] (35-122)
  IPR003309 SCAN domain [PS50804] (38-116)
  IPR003309 SCAN domain [SM00431] (34-150)
  IPR003309 SCAN domain [cd07936] (35-118)
  IPR038269 SCAN domain superfamily [G3DSA:1.10.4020.10] (31-122)
  IPR050916 SCAN domain and C2H2-type zinc finger [PTHR45935] (11-129)